Protein AF-A0A9R0YI63-F1 (afdb_monomer)

Sequence (178 aa):
MSTILLLLVASGACLVDGGTSSVINSTCSGGANGYASLYDYCVRTLWADPAAATSPDVTRLAVAVANLTSANVTLTSRFIQGLIGTLEECVTLYKDVNRSAADAFDDLRAGRIAAALPKLQYAAGQPRWCTLALMQDNPLGPRDPIDDENTAAESLLDLASRVTKVVLSSHNRTAHQV

Nearest PDB structures (foldseek):
  8xyv-assembly2_B  TM=5.954E-01  e=1.606E+00  synthetic construct
  8xyv-assembly1_A  TM=5.923E-01  e=2.093E+00  synthetic construct

Foldseek 3Di:
DDDDDDDDDPPDPPPQPPQLVVQQQVVLVVVCPPPPVSSVVSSVVQCVQPQSSPPNHPVSNVVSVVVVVVVVVVVVVVLVVLLVVLVVVLVVLVVLLVVLQVVLVVCVVVVVLVSNLVSLVSSLVSLVVSQVSQVPSDPPDDDPPCPVVSVVRNVVSVVVNVVSVVVVVVVVVVVVVD

Radius of gyration: 29.43 Å; Cα contacts (8 Å, |Δi|>4): 135; chains: 1; bounding box: 59×46×84 Å

InterPro domains:
  IPR006501 Pectinesterase inhibitor domain [PF04043] (23-138)
  IPR006501 Pectinesterase inhibitor domain [SM00856] (19-163)
  IPR006501 Pectinesterase inhibitor domain [TIGR01614] (2-166)
  IPR035513 Invertase/pectin methylesterase inhibitor domain superfamily [G3DSA:1.20.140.40] (19-168)
  IPR035513 Invertase/pectin methylesterase inhibitor domain superfamily [SSF101148] (22-163)

Organism: Triticum turgidum subsp. durum (NCBI:txid4567)

Structure (mmCIF, N/CA/C/O backbone):
data_AF-A0A9R0YI63-F1
#
_entry.id   AF-A0A9R0YI63-F1
#
loop_
_atom_site.group_PDB
_atom_site.id
_atom_site.type_symbol
_atom_site.label_atom_id
_atom_site.label_alt_id
_atom_site.label_comp_id
_atom_site.label_asym_id
_atom_site.label_entity_id
_atom_site.label_seq_id
_atom_site.pdbx_PDB_ins_code
_atom_site.Cartn_x
_atom_site.Cartn_y
_atom_site.Cartn_z
_atom_site.occupancy
_atom_site.B_iso_or_equiv
_atom_site.auth_seq_id
_atom_site.auth_comp_id
_atom_site.auth_asym_id
_atom_site.auth_atom_id
_atom_site.pdbx_PDB_model_num
ATOM 1 N N . MET A 1 1 ? 11.299 32.153 -5.107 1.00 35.59 1 MET A N 1
ATOM 2 C CA . MET A 1 1 ? 12.186 32.684 -6.164 1.00 35.59 1 MET A CA 1
ATOM 3 C C . MET A 1 1 ? 12.079 31.725 -7.335 1.00 35.59 1 MET A C 1
ATOM 5 O O . MET A 1 1 ? 12.549 30.604 -7.217 1.00 35.59 1 MET A O 1
ATOM 9 N N . SER A 1 2 ? 11.341 32.116 -8.376 1.00 39.19 2 SER A N 1
ATOM 10 C CA . SER A 1 2 ? 11.095 31.302 -9.572 1.00 39.19 2 SER A CA 1
ATOM 11 C C . SER A 1 2 ? 12.067 31.702 -10.671 1.00 39.19 2 SER A C 1
ATOM 13 O O . SER A 1 2 ? 12.157 32.885 -10.992 1.00 39.19 2 SER A O 1
ATOM 15 N N . THR A 1 3 ? 12.739 30.730 -11.278 1.00 41.97 3 THR A N 1
ATOM 16 C CA . THR A 1 3 ? 13.523 30.932 -12.501 1.00 41.97 3 THR A CA 1
ATOM 17 C C . THR A 1 3 ? 12.794 30.230 -13.642 1.00 41.97 3 THR A C 1
ATOM 19 O O . THR A 1 3 ? 12.712 29.006 -13.677 1.00 41.97 3 THR A O 1
ATOM 22 N N . ILE A 1 4 ? 12.207 31.019 -14.542 1.00 43.06 4 ILE A N 1
ATOM 23 C CA . ILE A 1 4 ? 11.565 30.559 -15.778 1.00 43.06 4 ILE A CA 1
ATOM 24 C C . ILE A 1 4 ? 12.670 30.399 -16.827 1.00 43.06 4 ILE A C 1
ATOM 26 O O . ILE A 1 4 ? 13.326 31.379 -17.179 1.00 43.06 4 ILE A O 1
ATOM 30 N N . LEU A 1 5 ? 12.888 29.176 -17.315 1.00 44.22 5 LEU A N 1
ATOM 31 C CA . LEU A 1 5 ? 13.814 28.894 -18.411 1.00 44.22 5 LEU A CA 1
ATOM 32 C C . LEU A 1 5 ? 13.047 28.978 -19.743 1.00 44.22 5 LEU A C 1
ATOM 34 O O . LEU A 1 5 ? 12.249 28.102 -20.067 1.00 44.22 5 LEU A O 1
ATOM 38 N N . LEU A 1 6 ? 13.260 30.061 -20.495 1.00 42.47 6 LEU A N 1
ATOM 39 C CA . LEU A 1 6 ? 12.766 30.240 -21.864 1.00 42.47 6 LEU A CA 1
ATOM 40 C C . LEU A 1 6 ? 13.626 29.414 -22.834 1.00 42.47 6 LEU A C 1
ATOM 42 O O . LEU A 1 6 ? 14.799 29.721 -23.035 1.00 42.47 6 LEU A O 1
ATOM 46 N N . LEU A 1 7 ? 13.043 28.386 -23.454 1.00 44.53 7 LEU A N 1
ATOM 47 C CA . LEU A 1 7 ? 13.660 27.648 -24.560 1.00 44.53 7 LEU A CA 1
ATOM 48 C C . LEU A 1 7 ? 13.339 28.350 -25.887 1.00 44.53 7 LEU A C 1
ATOM 50 O O . LEU A 1 7 ? 12.186 28.400 -26.316 1.00 44.53 7 LEU A O 1
ATOM 54 N N . LEU A 1 8 ? 14.375 28.901 -26.528 1.00 38.12 8 LEU A N 1
ATOM 55 C CA . LEU A 1 8 ? 14.322 29.395 -27.902 1.00 38.12 8 LEU A CA 1
ATOM 56 C C . LEU A 1 8 ? 14.095 28.228 -28.868 1.00 38.12 8 LEU A C 1
ATOM 58 O O . LEU A 1 8 ? 14.897 27.297 -28.937 1.00 38.12 8 LEU A O 1
ATOM 62 N N . VAL A 1 9 ? 13.028 28.316 -29.658 1.00 44.41 9 VAL A N 1
ATOM 63 C CA . VAL A 1 9 ? 12.764 27.405 -30.772 1.00 44.41 9 VAL A CA 1
ATOM 64 C C . VAL A 1 9 ? 13.617 27.858 -31.956 1.00 44.41 9 VAL A C 1
ATOM 66 O O . VAL A 1 9 ? 13.228 28.735 -32.724 1.00 44.41 9 VAL A O 1
ATOM 69 N N . ALA A 1 10 ? 14.815 27.293 -32.091 1.00 40.91 10 ALA A N 1
ATOM 70 C CA . ALA A 1 10 ? 15.549 27.356 -33.346 1.00 40.91 10 ALA A CA 1
ATOM 71 C C . ALA A 1 10 ? 14.904 26.351 -34.309 1.00 40.91 10 ALA A C 1
ATOM 73 O O . ALA A 1 10 ? 15.110 25.144 -34.196 1.00 40.91 10 ALA A O 1
ATOM 74 N N . SER A 1 11 ? 14.098 26.844 -35.247 1.00 50.09 11 SER A N 1
ATOM 75 C CA . SER A 1 11 ? 13.616 26.077 -36.395 1.00 50.09 11 SER A CA 1
ATOM 76 C C . SER A 1 11 ? 14.780 25.808 -37.352 1.00 50.09 11 SER A C 1
ATOM 78 O O . SER A 1 11 ? 14.934 26.466 -38.378 1.00 50.09 11 SER A O 1
ATOM 80 N N . GLY A 1 12 ? 15.636 24.860 -36.975 1.00 42.97 12 GLY A N 1
ATOM 81 C CA . GLY A 1 12 ? 16.535 24.175 -37.888 1.00 42.97 12 GLY A CA 1
ATOM 82 C C . GLY A 1 12 ? 15.771 23.018 -38.512 1.00 42.97 12 GLY A C 1
ATOM 83 O O . GLY A 1 12 ? 15.304 22.131 -37.800 1.00 42.97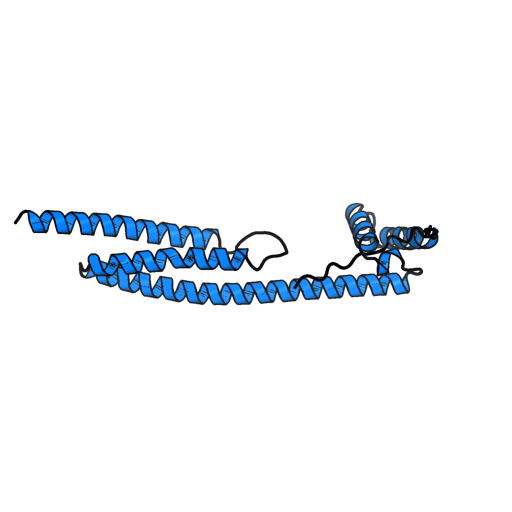 12 GLY A O 1
ATOM 84 N N . ALA A 1 13 ? 15.615 23.034 -39.832 1.00 45.66 13 ALA A N 1
ATOM 85 C CA . ALA A 1 13 ? 15.177 21.864 -40.573 1.00 45.66 13 ALA A CA 1
ATOM 86 C C . ALA A 1 13 ? 16.222 20.753 -40.376 1.00 45.66 13 ALA A C 1
ATOM 88 O O . ALA A 1 13 ? 17.217 20.687 -41.096 1.00 45.66 13 ALA A O 1
ATOM 89 N N . CYS A 1 14 ? 16.022 19.900 -39.370 1.00 37.56 14 CYS A N 1
ATOM 90 C CA . CYS A 1 14 ? 16.712 18.625 -39.305 1.00 37.56 14 CYS A CA 1
ATOM 91 C C . CYS A 1 14 ? 16.198 17.799 -40.479 1.00 37.56 14 CYS A C 1
ATOM 93 O O . CYS A 1 14 ? 15.038 17.385 -40.503 1.00 37.56 14 CYS A O 1
ATOM 95 N N . LEU A 1 15 ? 17.064 17.590 -41.468 1.00 40.72 15 LEU A N 1
ATOM 96 C CA . LEU A 1 15 ? 16.931 16.481 -42.395 1.00 40.72 15 LEU A CA 1
ATOM 97 C C . LEU A 1 15 ? 16.805 15.220 -41.535 1.00 40.72 15 LEU A C 1
ATOM 99 O O . LEU A 1 15 ? 17.764 14.807 -40.887 1.00 40.72 15 LEU A O 1
ATOM 103 N N . VAL A 1 16 ? 15.593 14.675 -41.453 1.00 46.44 16 VAL A N 1
ATOM 104 C CA . VAL A 1 16 ? 15.358 13.362 -40.862 1.00 46.44 16 VAL A CA 1
ATOM 105 C C . VAL A 1 16 ? 16.045 12.380 -41.798 1.00 46.44 16 VAL A C 1
ATOM 107 O O . VAL A 1 16 ? 15.576 12.134 -42.909 1.00 46.44 16 VAL A O 1
ATOM 110 N N . ASP A 1 17 ? 17.219 11.920 -41.387 1.00 44.28 17 ASP A N 1
ATOM 111 C CA . ASP A 1 17 ? 18.024 10.970 -42.134 1.00 44.28 17 ASP A CA 1
ATOM 112 C C . ASP A 1 17 ? 17.213 9.678 -42.318 1.00 44.28 17 ASP A C 1
ATOM 114 O O . ASP A 1 17 ? 16.803 9.038 -41.349 1.00 44.28 17 ASP A O 1
ATOM 118 N N . GLY A 1 18 ? 16.935 9.296 -43.567 1.00 48.03 18 GLY A N 1
ATOM 119 C CA . GLY A 1 18 ? 16.147 8.100 -43.892 1.00 48.03 18 GLY A CA 1
ATOM 120 C C . GLY A 1 18 ? 16.768 6.792 -43.374 1.00 48.03 18 GLY A C 1
ATOM 121 O O . GLY A 1 18 ? 16.100 5.757 -43.365 1.00 48.03 18 GLY A O 1
ATOM 122 N N . GLY A 1 19 ? 18.022 6.838 -42.907 1.00 54.00 19 GLY A N 1
ATOM 123 C CA . GLY A 1 19 ? 18.742 5.724 -42.297 1.00 54.00 19 GLY A CA 1
ATOM 124 C C . GLY A 1 19 ? 18.195 5.279 -40.936 1.00 54.00 19 GLY A C 1
ATOM 125 O O . GLY A 1 19 ? 18.003 4.079 -40.741 1.00 54.00 19 GLY A O 1
ATOM 126 N N . THR A 1 20 ? 17.869 6.195 -40.016 1.00 57.66 20 THR A N 1
ATOM 127 C CA . THR A 1 20 ? 17.465 5.843 -38.632 1.00 57.66 20 THR A CA 1
ATOM 128 C C . THR A 1 20 ? 16.108 5.135 -38.583 1.00 57.66 20 THR A C 1
ATOM 130 O O . THR A 1 20 ? 15.942 4.133 -37.883 1.00 57.66 20 THR A O 1
ATOM 133 N N . SER A 1 21 ? 15.167 5.573 -39.427 1.00 66.31 21 SER A N 1
ATOM 134 C CA . SER A 1 21 ? 13.873 4.907 -39.632 1.00 66.31 21 SER A CA 1
ATOM 135 C C . SER A 1 21 ? 14.038 3.469 -40.155 1.00 66.31 21 SER A C 1
ATOM 137 O O . SER A 1 21 ? 13.333 2.556 -39.718 1.00 66.31 21 SER A O 1
ATOM 139 N N . SER A 1 22 ? 15.023 3.229 -41.034 1.00 77.31 22 SER A N 1
ATOM 140 C CA . SER A 1 22 ? 15.293 1.893 -41.588 1.00 77.31 22 SER A CA 1
ATOM 141 C C . SER A 1 22 ? 15.924 0.928 -40.572 1.00 77.31 22 SER A C 1
ATOM 143 O O . SER A 1 22 ? 15.582 -0.258 -40.556 1.00 77.31 22 SER A O 1
ATOM 145 N N . VAL A 1 23 ? 16.794 1.422 -39.681 1.00 88.38 23 VAL A N 1
ATOM 146 C CA . VAL A 1 23 ? 17.480 0.604 -38.665 1.00 88.38 23 VAL A CA 1
ATOM 147 C C . VAL A 1 23 ? 16.497 0.119 -37.598 1.00 88.38 23 VAL A C 1
ATOM 149 O O . VAL A 1 23 ? 16.486 -1.071 -37.285 1.00 88.38 23 VAL A O 1
ATOM 152 N N . ILE A 1 24 ? 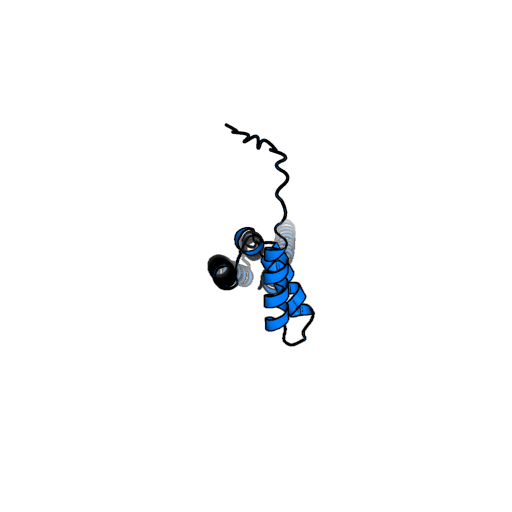15.623 0.991 -37.082 1.00 89.62 24 ILE A N 1
ATOM 153 C CA . ILE A 1 24 ? 14.587 0.595 -36.109 1.00 89.62 24 ILE A CA 1
ATOM 154 C C . ILE A 1 24 ? 13.616 -0.409 -36.735 1.00 89.62 24 ILE A C 1
ATOM 156 O O . ILE A 1 24 ? 13.367 -1.464 -36.154 1.00 89.62 24 ILE A O 1
ATOM 160 N N . ASN A 1 25 ? 13.101 -0.119 -37.934 1.00 90.00 25 ASN A N 1
ATOM 161 C CA . ASN A 1 25 ? 12.124 -0.983 -38.594 1.00 90.00 25 ASN A CA 1
ATOM 162 C C . ASN A 1 25 ? 12.700 -2.386 -38.875 1.00 90.00 25 ASN A C 1
ATOM 164 O O . ASN A 1 25 ? 12.093 -3.395 -38.512 1.00 90.00 25 ASN A O 1
ATOM 168 N N . SER A 1 26 ? 13.913 -2.458 -39.437 1.00 87.94 26 SER A N 1
ATOM 169 C CA . SER A 1 26 ? 14.588 -3.737 -39.697 1.00 87.94 26 SER A CA 1
ATOM 170 C C . SER A 1 26 ? 14.881 -4.509 -38.406 1.00 87.94 26 SER A C 1
ATOM 172 O O . SER A 1 26 ? 14.542 -5.690 -38.318 1.00 87.94 26 SER A O 1
ATOM 174 N N . THR A 1 27 ? 15.399 -3.843 -37.370 1.00 89.62 27 THR A N 1
ATOM 175 C CA . THR A 1 27 ? 15.686 -4.467 -36.066 1.00 89.62 27 THR A CA 1
ATOM 176 C C . THR A 1 27 ? 14.419 -5.022 -35.413 1.00 89.62 27 THR A C 1
ATOM 178 O O . THR A 1 27 ? 14.384 -6.185 -35.009 1.00 89.62 27 THR A O 1
ATOM 181 N N . CYS A 1 28 ? 13.346 -4.228 -35.360 1.00 90.62 28 CYS A N 1
ATOM 182 C CA . CYS A 1 28 ? 12.080 -4.654 -34.768 1.00 90.62 28 CYS A CA 1
ATOM 183 C C . CYS A 1 28 ? 11.409 -5.775 -35.570 1.00 90.62 28 CYS A C 1
ATOM 185 O O . CYS A 1 28 ? 10.821 -6.676 -34.976 1.00 90.62 28 CYS A O 1
ATOM 187 N N . SER A 1 29 ? 11.523 -5.769 -36.903 1.00 87.62 29 SER A N 1
ATOM 188 C CA . SER A 1 29 ? 10.993 -6.851 -37.744 1.00 87.62 29 SER A CA 1
ATOM 189 C C . SER A 1 29 ? 11.709 -8.185 -37.499 1.00 87.62 29 SER A C 1
ATOM 191 O O . SER A 1 29 ? 11.050 -9.219 -37.401 1.00 87.62 29 SER A O 1
ATOM 193 N N . GLY A 1 30 ? 13.035 -8.158 -37.309 1.00 82.19 30 GLY A N 1
ATOM 194 C CA . GLY A 1 30 ? 13.831 -9.345 -36.992 1.00 82.19 30 GLY A CA 1
ATOM 195 C C . GLY A 1 30 ? 13.580 -9.892 -35.583 1.00 82.19 30 GLY A C 1
ATOM 196 O O . GLY A 1 30 ? 13.633 -11.100 -35.382 1.00 82.19 30 GLY A O 1
ATOM 197 N N . GLY A 1 31 ? 13.266 -9.023 -34.614 1.00 72.12 31 GLY A N 1
ATOM 198 C CA . GLY A 1 31 ? 12.989 -9.414 -33.226 1.00 72.12 31 GLY A CA 1
ATOM 199 C C . GLY A 1 31 ? 11.554 -9.880 -32.953 1.00 72.12 31 GLY A C 1
ATOM 200 O O . GLY A 1 31 ? 11.306 -10.555 -31.956 1.00 72.12 31 GLY A O 1
ATOM 201 N N . ALA A 1 32 ? 10.599 -9.539 -33.821 1.00 77.50 32 ALA A N 1
ATOM 202 C CA . ALA A 1 32 ? 9.181 -9.782 -33.572 1.00 77.50 32 ALA A CA 1
ATOM 203 C C . ALA A 1 32 ? 8.717 -11.221 -33.853 1.00 77.50 32 ALA A C 1
ATOM 205 O O . ALA A 1 32 ? 7.633 -11.581 -33.405 1.00 77.50 32 ALA A O 1
ATOM 206 N N . ASN A 1 33 ? 9.478 -12.050 -34.584 1.00 75.19 33 ASN A N 1
ATOM 207 C CA . ASN A 1 33 ? 9.108 -13.436 -34.942 1.00 75.19 33 ASN A CA 1
ATOM 208 C C . ASN A 1 33 ? 7.659 -13.595 -35.472 1.00 75.19 33 ASN A C 1
ATOM 210 O O . ASN A 1 33 ? 7.013 -14.614 -35.243 1.00 75.19 33 ASN A O 1
ATOM 214 N N . GLY A 1 34 ? 7.124 -12.573 -36.153 1.00 70.50 34 GLY A N 1
ATOM 215 C CA . GLY A 1 34 ? 5.747 -12.551 -36.670 1.00 70.50 34 GLY A CA 1
ATOM 216 C C . GLY A 1 34 ? 4.669 -12.043 -35.698 1.00 70.50 34 GLY A C 1
ATOM 217 O O . GLY A 1 34 ? 3.516 -11.903 -36.100 1.00 70.50 34 GLY A O 1
ATOM 218 N N . TYR A 1 35 ? 5.009 -11.709 -34.451 1.00 79.88 35 TYR A N 1
ATOM 219 C CA . TYR A 1 35 ? 4.082 -11.096 -33.499 1.00 79.88 35 TYR A CA 1
ATOM 220 C C . TYR A 1 35 ? 3.998 -9.581 -33.713 1.00 79.88 35 TYR A C 1
ATOM 222 O O . TYR A 1 35 ? 4.877 -8.828 -33.288 1.00 79.88 35 TYR A O 1
ATOM 230 N N . ALA A 1 36 ? 2.903 -9.121 -34.325 1.00 85.31 36 ALA A N 1
ATOM 231 C CA . ALA A 1 36 ? 2.661 -7.697 -34.580 1.00 85.31 36 ALA A CA 1
ATOM 232 C C . ALA A 1 36 ? 2.738 -6.836 -33.302 1.00 85.31 36 ALA A C 1
ATOM 234 O O . ALA A 1 36 ? 3.288 -5.741 -33.328 1.00 85.31 36 ALA A O 1
ATOM 235 N N . SER A 1 37 ? 2.285 -7.360 -32.159 1.00 86.56 37 SER A N 1
ATOM 236 C CA . SER A 1 37 ? 2.352 -6.661 -30.869 1.00 86.56 37 SER A CA 1
ATOM 237 C C . SER A 1 37 ? 3.782 -6.407 -30.381 1.00 86.56 37 SER A C 1
ATOM 239 O O . SER A 1 37 ? 4.050 -5.350 -29.812 1.00 86.56 37 SER A O 1
ATOM 241 N N . LEU A 1 38 ? 4.709 -7.344 -30.613 1.00 87.06 38 LEU A N 1
ATOM 242 C CA . LEU A 1 38 ? 6.121 -7.180 -30.249 1.00 87.06 38 LEU A CA 1
ATOM 243 C C . LEU A 1 38 ? 6.819 -6.187 -31.175 1.00 87.06 38 LEU A C 1
ATOM 245 O O . LEU A 1 38 ? 7.622 -5.378 -30.711 1.00 87.06 38 LEU A O 1
ATOM 249 N N . TYR A 1 39 ? 6.479 -6.216 -32.464 1.00 89.56 39 TYR A N 1
ATOM 250 C CA . TYR A 1 39 ? 6.953 -5.226 -33.424 1.00 89.56 39 TYR A CA 1
ATOM 251 C C . TYR A 1 39 ? 6.497 -3.814 -33.030 1.00 89.56 39 TYR A C 1
ATOM 253 O O . TYR A 1 39 ? 7.332 -2.924 -32.872 1.00 89.56 39 TYR A O 1
ATOM 261 N N . ASP A 1 40 ? 5.196 -3.624 -32.793 1.00 91.56 40 ASP A N 1
ATOM 262 C CA . ASP A 1 40 ? 4.627 -2.326 -32.420 1.00 91.56 40 ASP A CA 1
ATOM 263 C C . ASP A 1 40 ? 5.226 -1.801 -31.112 1.00 91.56 40 ASP A C 1
ATOM 265 O O . ASP A 1 40 ? 5.567 -0.620 -31.013 1.00 91.56 40 ASP A O 1
ATOM 269 N N . TYR A 1 41 ? 5.393 -2.673 -30.113 1.00 90.56 41 TYR A N 1
ATOM 270 C CA . TYR A 1 41 ? 6.055 -2.324 -28.858 1.00 90.56 41 TYR A CA 1
ATOM 271 C C . TYR A 1 41 ? 7.511 -1.902 -29.078 1.00 90.56 41 TYR A C 1
ATOM 273 O O . TYR A 1 41 ? 7.928 -0.873 -28.547 1.00 90.56 41 TYR A O 1
ATOM 281 N N . CYS A 1 42 ? 8.271 -2.650 -29.882 1.00 93.44 42 CYS A N 1
ATOM 282 C CA . CYS A 1 42 ? 9.661 -2.332 -30.203 1.00 93.44 42 CYS A CA 1
ATOM 283 C C . CYS A 1 42 ? 9.773 -0.962 -30.883 1.00 93.44 42 CYS A C 1
ATOM 285 O O . CYS A 1 42 ? 10.494 -0.090 -30.400 1.00 93.44 42 CYS A O 1
ATOM 287 N N . VAL A 1 43 ? 9.003 -0.733 -31.951 1.00 92.69 43 VAL A N 1
ATOM 288 C CA . VAL A 1 43 ? 9.039 0.523 -32.711 1.00 92.69 43 VAL A CA 1
ATOM 289 C C . VAL A 1 43 ? 8.642 1.701 -31.823 1.00 92.69 43 VAL A C 1
ATOM 291 O O . VAL A 1 43 ? 9.360 2.698 -31.781 1.00 92.69 43 VAL A O 1
ATOM 294 N N . ARG A 1 44 ? 7.541 1.592 -31.066 1.00 92.88 44 ARG A N 1
ATOM 295 C CA . ARG A 1 44 ? 7.083 2.669 -30.170 1.00 92.88 44 ARG A CA 1
ATOM 296 C C . ARG A 1 44 ? 8.102 2.988 -29.081 1.00 92.88 44 ARG A C 1
ATOM 298 O O . ARG A 1 44 ? 8.380 4.159 -28.849 1.00 92.88 44 ARG A O 1
ATOM 305 N N . THR A 1 45 ? 8.659 1.962 -28.439 1.00 93.25 45 THR A N 1
ATOM 306 C CA . THR A 1 45 ? 9.667 2.124 -27.380 1.00 93.25 45 THR A CA 1
ATOM 307 C C . THR A 1 45 ? 10.908 2.846 -27.902 1.00 93.25 45 THR A C 1
ATOM 309 O O . THR A 1 45 ? 11.373 3.792 -27.274 1.00 93.25 45 THR A O 1
ATOM 312 N N . LEU A 1 46 ? 11.420 2.445 -29.069 1.00 93.19 46 LEU A N 1
ATOM 313 C CA . LEU A 1 46 ? 12.643 3.023 -29.634 1.00 93.19 46 LEU A CA 1
ATOM 314 C C . LEU A 1 46 ? 12.445 4.432 -30.192 1.00 93.19 46 LEU A C 1
ATOM 316 O O . LEU A 1 46 ? 13.352 5.247 -30.091 1.00 93.19 46 LEU A O 1
ATOM 320 N N . TRP A 1 47 ? 11.270 4.751 -30.736 1.00 92.94 47 TRP A N 1
ATOM 321 C CA . TRP A 1 47 ? 10.967 6.120 -31.167 1.00 92.94 47 TRP A CA 1
ATOM 322 C C . TRP A 1 47 ? 10.739 7.089 -30.005 1.00 92.94 47 TRP A C 1
ATOM 324 O O . TRP A 1 47 ? 10.982 8.284 -30.160 1.00 92.94 47 TRP A O 1
ATOM 334 N N . ALA A 1 48 ? 10.263 6.598 -28.859 1.00 92.12 48 ALA A N 1
ATOM 335 C CA . ALA A 1 48 ? 10.065 7.420 -27.668 1.00 92.12 48 ALA A CA 1
ATOM 336 C C . ALA A 1 48 ? 11.388 7.810 -26.984 1.00 92.12 48 ALA A C 1
ATOM 338 O O . ALA A 1 48 ? 11.426 8.805 -26.259 1.00 92.12 48 ALA A O 1
ATOM 339 N N . ASP A 1 49 ? 12.463 7.052 -27.213 1.00 92.56 49 ASP A N 1
ATOM 340 C CA . ASP A 1 49 ? 13.787 7.332 -26.665 1.00 92.56 49 ASP A CA 1
ATOM 341 C C . ASP A 1 49 ? 14.648 8.143 -27.654 1.00 92.56 49 ASP A C 1
ATOM 343 O O . ASP A 1 49 ? 14.953 7.658 -28.745 1.00 92.56 49 ASP A O 1
ATOM 347 N N . PRO A 1 50 ? 15.098 9.362 -27.300 1.00 91.44 50 PRO A N 1
ATOM 348 C CA . PRO A 1 50 ? 15.877 10.202 -28.209 1.00 91.44 50 PRO A CA 1
ATOM 349 C C . PRO A 1 50 ? 17.199 9.572 -28.674 1.00 91.44 50 PRO A C 1
ATOM 351 O O . PRO A 1 50 ? 17.627 9.810 -29.807 1.00 91.44 50 PRO A O 1
ATOM 354 N N . ALA A 1 51 ? 17.856 8.777 -27.822 1.00 90.38 51 ALA A N 1
ATOM 355 C CA . ALA A 1 51 ? 19.132 8.144 -28.153 1.00 90.38 51 ALA A CA 1
ATOM 356 C C . ALA A 1 51 ? 18.949 6.974 -29.133 1.00 90.38 51 ALA A C 1
ATOM 358 O O . ALA A 1 51 ? 19.736 6.825 -30.067 1.00 90.38 51 ALA A O 1
ATOM 359 N N . ALA A 1 52 ? 17.891 6.181 -28.972 1.00 91.25 52 ALA A N 1
ATOM 360 C CA . ALA A 1 52 ? 17.505 5.129 -29.901 1.00 91.25 52 ALA A CA 1
ATOM 361 C C . ALA A 1 52 ? 16.981 5.700 -31.228 1.00 91.25 52 ALA A C 1
ATOM 363 O O . ALA A 1 52 ? 17.426 5.262 -32.288 1.00 91.25 52 ALA A O 1
ATOM 364 N N . ALA A 1 53 ? 16.108 6.712 -31.186 1.00 91.19 53 ALA A N 1
ATOM 365 C CA . ALA A 1 53 ? 15.504 7.339 -32.367 1.00 91.19 53 ALA A CA 1
ATOM 366 C C . ALA A 1 53 ? 16.535 7.976 -33.316 1.00 91.19 53 ALA A C 1
ATOM 368 O O . ALA A 1 53 ? 16.325 8.040 -34.528 1.00 91.19 53 ALA A O 1
ATOM 369 N N . THR A 1 54 ? 17.659 8.444 -32.769 1.00 89.44 54 THR A N 1
ATOM 370 C CA . THR A 1 54 ? 18.763 9.050 -33.531 1.00 89.44 54 THR A CA 1
ATOM 371 C C . THR A 1 54 ? 19.935 8.094 -33.764 1.00 89.44 54 THR A C 1
ATOM 373 O O . THR A 1 54 ? 20.956 8.494 -34.327 1.00 89.44 54 THR A O 1
ATOM 376 N N . SER A 1 55 ? 19.810 6.828 -33.354 1.00 89.50 55 SER A N 1
ATOM 377 C CA . SER A 1 55 ? 20.898 5.862 -33.451 1.00 89.50 55 SER A CA 1
ATOM 378 C C . SER A 1 55 ? 21.208 5.513 -34.917 1.00 89.50 55 SER A C 1
ATOM 380 O O . SER A 1 55 ? 20.319 5.048 -35.632 1.00 89.50 55 SER A O 1
ATOM 382 N N . PRO A 1 56 ? 22.462 5.679 -35.380 1.00 85.38 56 PRO A N 1
ATOM 383 C CA . PRO A 1 56 ? 22.816 5.472 -36.785 1.00 85.38 56 PRO A CA 1
ATOM 384 C C . PRO A 1 56 ? 23.102 4.009 -37.148 1.00 85.38 56 PRO A C 1
ATOM 386 O O . PRO A 1 56 ? 23.206 3.685 -38.328 1.00 85.38 56 PRO A O 1
ATOM 389 N N . ASP A 1 57 ? 23.261 3.123 -36.163 1.00 88.81 57 ASP A N 1
ATOM 390 C CA . ASP A 1 57 ? 23.587 1.716 -36.389 1.00 88.81 57 ASP A CA 1
ATOM 391 C C . ASP A 1 57 ? 23.005 0.803 -35.299 1.00 88.81 57 ASP A C 1
ATOM 393 O O . ASP A 1 57 ? 22.620 1.242 -34.209 1.00 88.81 57 ASP A O 1
ATOM 397 N N . VAL A 1 58 ? 22.943 -0.495 -35.608 1.00 90.25 58 VAL A N 1
ATOM 398 C CA . VAL A 1 58 ? 22.358 -1.522 -34.733 1.00 90.25 58 VAL A CA 1
ATOM 399 C C . VAL A 1 58 ? 23.143 -1.676 -33.426 1.00 90.25 58 VAL A C 1
ATOM 401 O O . VAL A 1 58 ? 22.545 -1.958 -32.392 1.00 90.25 58 VAL A O 1
ATOM 404 N N . THR A 1 59 ? 24.460 -1.445 -33.427 1.00 91.88 59 THR A N 1
ATOM 405 C CA . THR A 1 59 ? 25.285 -1.556 -32.212 1.00 91.88 59 THR A CA 1
ATOM 406 C C . THR A 1 59 ? 24.922 -0.458 -31.218 1.00 91.88 59 THR A C 1
ATOM 408 O O . THR A 1 59 ? 24.669 -0.735 -30.046 1.00 91.88 59 THR A O 1
ATOM 411 N N . ARG A 1 60 ? 24.835 0.795 -31.677 1.00 90.56 60 ARG A N 1
ATOM 412 C CA . ARG A 1 60 ? 24.398 1.922 -30.840 1.00 90.56 60 ARG A CA 1
ATOM 413 C C . ARG A 1 60 ? 22.933 1.802 -30.435 1.00 90.56 60 ARG A C 1
ATOM 415 O O . ARG A 1 60 ? 22.595 2.139 -29.302 1.00 90.56 60 ARG A O 1
ATOM 422 N N . LEU A 1 61 ? 22.088 1.248 -31.307 1.00 92.19 61 LEU A N 1
ATOM 423 C CA . LEU A 1 61 ? 20.686 0.988 -30.987 1.00 92.19 61 LEU A CA 1
ATOM 424 C C . LEU A 1 61 ? 20.575 -0.056 -29.868 1.00 92.19 61 LEU A C 1
ATOM 426 O O . LEU A 1 61 ? 19.809 0.133 -28.929 1.00 92.19 61 LEU A O 1
ATOM 430 N N . ALA A 1 62 ? 21.392 -1.112 -29.915 1.00 92.62 62 ALA A N 1
ATOM 431 C CA . ALA A 1 62 ? 21.465 -2.116 -28.858 1.00 92.62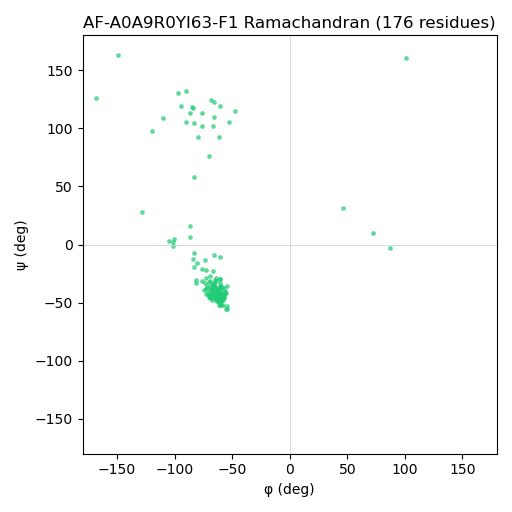 62 ALA A CA 1
ATOM 432 C C . ALA A 1 62 ? 21.935 -1.521 -27.519 1.00 92.62 62 ALA A C 1
ATOM 434 O O . ALA A 1 62 ? 21.390 -1.871 -26.475 1.00 92.62 62 ALA A O 1
ATOM 435 N N . VAL A 1 63 ? 22.888 -0.580 -27.530 1.00 94.38 63 VAL A N 1
ATOM 436 C CA . VAL A 1 63 ? 23.291 0.159 -26.317 1.00 94.38 63 VAL A CA 1
ATOM 437 C C . VAL A 1 63 ? 22.139 1.013 -25.777 1.00 94.38 63 VAL A C 1
ATOM 439 O O . VAL A 1 63 ? 21.895 1.006 -24.572 1.00 94.38 63 VAL A O 1
ATOM 442 N N . ALA A 1 64 ? 21.396 1.711 -26.641 1.00 92.94 64 ALA A N 1
ATOM 443 C CA . ALA A 1 64 ? 20.226 2.486 -26.227 1.00 92.94 64 ALA A CA 1
ATOM 444 C C . ALA A 1 64 ? 19.139 1.588 -25.605 1.00 92.94 64 ALA A C 1
ATOM 446 O O . ALA A 1 64 ? 18.645 1.881 -24.518 1.00 92.94 64 ALA A O 1
ATOM 447 N N . VAL A 1 65 ? 18.849 0.434 -26.218 1.00 93.69 65 VAL A N 1
ATOM 448 C CA . VAL A 1 65 ? 17.942 -0.591 -25.666 1.00 93.69 65 VAL A CA 1
ATOM 449 C C . VAL A 1 65 ? 18.428 -1.092 -24.305 1.00 93.69 65 VAL A C 1
ATOM 451 O O . VAL A 1 65 ? 17.632 -1.218 -23.373 1.00 93.69 65 VAL A O 1
ATOM 454 N N . ALA A 1 66 ? 19.724 -1.375 -24.163 1.00 95.50 66 ALA A N 1
ATOM 455 C CA . ALA A 1 66 ? 20.300 -1.827 -22.900 1.00 95.50 66 ALA A CA 1
ATOM 456 C C . ALA A 1 66 ? 20.158 -0.759 -21.802 1.00 95.50 66 ALA A C 1
ATOM 458 O O . ALA A 1 66 ? 19.800 -1.086 -20.671 1.00 95.50 66 ALA A O 1
ATOM 459 N N . ASN A 1 67 ? 20.356 0.518 -22.141 1.00 95.06 67 ASN A N 1
ATOM 460 C CA . ASN A 1 67 ? 20.153 1.635 -21.219 1.00 95.06 67 ASN A CA 1
ATOM 461 C C . ASN A 1 67 ? 18.682 1.792 -20.818 1.00 95.06 67 ASN A C 1
ATOM 463 O O . ASN A 1 67 ? 18.400 1.918 -19.628 1.00 95.06 67 ASN A O 1
ATOM 467 N N . LEU A 1 68 ? 17.748 1.715 -21.772 1.00 93.94 68 LEU A N 1
ATOM 468 C CA . LEU A 1 68 ? 16.306 1.718 -21.497 1.00 93.94 68 LEU A CA 1
ATOM 469 C C . LEU A 1 68 ? 15.908 0.563 -20.576 1.00 93.94 68 LEU A C 1
ATOM 471 O O . LEU A 1 68 ? 15.191 0.760 -19.598 1.00 93.94 68 LEU A O 1
ATOM 475 N N . THR A 1 69 ? 16.428 -0.633 -20.852 1.00 94.38 69 THR A N 1
ATOM 476 C CA . THR A 1 69 ? 16.199 -1.829 -20.035 1.00 94.38 69 THR A CA 1
ATOM 477 C C . THR A 1 69 ? 16.721 -1.618 -18.617 1.00 94.38 69 THR A C 1
ATOM 479 O O . THR A 1 69 ? 15.989 -1.829 -17.654 1.00 94.38 69 THR A O 1
ATOM 482 N N . SER A 1 70 ? 17.963 -1.152 -18.476 1.00 96.75 70 SER A N 1
ATOM 483 C CA . SER A 1 70 ? 18.589 -0.879 -17.179 1.00 96.75 70 SER A CA 1
ATOM 484 C C . SER A 1 70 ? 17.824 0.182 -16.383 1.00 96.75 70 SER A C 1
ATOM 486 O O . SER A 1 70 ? 17.556 -0.001 -15.193 1.00 96.75 70 SER A O 1
ATOM 488 N N . ALA A 1 71 ? 17.399 1.263 -17.043 1.00 92.62 71 ALA A N 1
ATOM 489 C CA . ALA A 1 71 ? 16.586 2.309 -16.438 1.00 92.62 71 ALA A CA 1
ATOM 490 C C . ALA A 1 71 ? 15.234 1.760 -15.965 1.00 92.62 71 ALA A C 1
ATOM 492 O O . ALA A 1 71 ? 14.853 1.987 -14.817 1.00 92.62 71 ALA A O 1
ATOM 493 N N . ASN A 1 72 ? 14.546 0.978 -16.799 1.00 91.69 72 ASN A N 1
ATOM 494 C CA . ASN A 1 72 ? 13.265 0.367 -16.454 1.00 91.69 72 ASN A CA 1
ATOM 495 C C . ASN A 1 72 ? 13.385 -0.625 -15.285 1.00 91.69 72 ASN A C 1
ATOM 497 O O . ASN A 1 72 ? 12.586 -0.582 -14.348 1.00 91.69 72 ASN A O 1
ATOM 501 N N . VAL A 1 73 ? 14.409 -1.484 -15.294 1.00 94.12 73 VAL A N 1
ATOM 502 C CA . VAL A 1 73 ? 14.695 -2.416 -14.190 1.00 94.12 73 VAL A CA 1
ATOM 503 C C . VAL A 1 73 ? 15.009 -1.649 -12.906 1.00 94.12 73 VAL A C 1
ATOM 505 O O . VAL A 1 73 ? 14.486 -1.985 -11.846 1.00 94.12 73 VAL A O 1
ATOM 508 N N . THR A 1 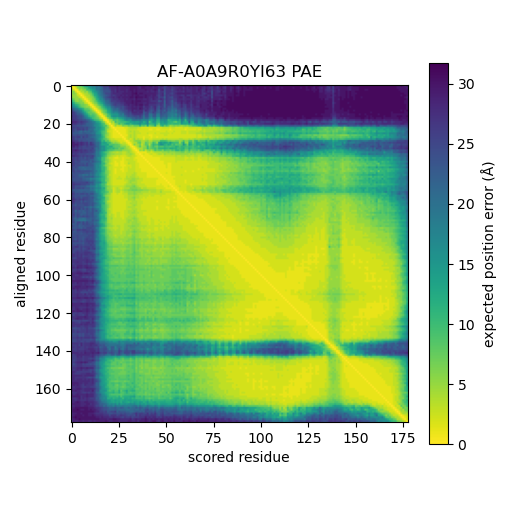74 ? 15.802 -0.580 -12.990 1.00 93.88 74 THR A N 1
ATOM 509 C CA . THR A 1 74 ? 16.131 0.268 -11.837 1.00 93.88 74 THR A CA 1
ATOM 510 C C . THR A 1 74 ? 14.888 0.948 -11.266 1.00 93.88 74 THR A C 1
ATOM 512 O O . THR A 1 74 ? 14.694 0.943 -10.051 1.00 93.88 74 THR A O 1
ATOM 515 N N . LEU A 1 75 ? 14.029 1.514 -12.118 1.00 89.06 75 LEU A N 1
ATOM 516 C CA . LEU A 1 75 ? 12.763 2.122 -11.699 1.00 89.06 75 LEU A CA 1
ATOM 517 C C . LEU A 1 75 ? 11.850 1.090 -11.030 1.00 89.06 75 LEU A C 1
ATOM 519 O O . LEU A 1 75 ? 11.337 1.352 -9.946 1.00 89.06 75 LEU A O 1
ATOM 523 N N . THR A 1 76 ? 11.726 -0.100 -11.619 1.00 87.62 76 THR A N 1
ATOM 524 C CA . THR A 1 76 ? 10.944 -1.210 -11.052 1.00 87.62 76 THR A CA 1
ATOM 525 C C . THR A 1 76 ? 11.490 -1.638 -9.689 1.00 87.62 76 THR A C 1
ATOM 527 O O . THR A 1 76 ? 10.732 -1.797 -8.738 1.00 87.62 76 THR A O 1
ATOM 530 N N . SER A 1 77 ? 12.813 -1.773 -9.553 1.00 91.62 77 SER A N 1
ATOM 531 C CA . SER A 1 77 ? 13.449 -2.129 -8.281 1.00 91.62 77 SER A CA 1
ATOM 532 C C . SER A 1 77 ? 13.203 -1.078 -7.201 1.00 91.62 77 SER A C 1
ATOM 534 O O . SER A 1 77 ? 12.919 -1.440 -6.062 1.00 91.62 77 SER A O 1
ATOM 536 N N . ARG A 1 78 ? 13.306 0.215 -7.535 1.00 88.81 78 ARG A N 1
ATOM 537 C CA . ARG A 1 78 ? 13.015 1.305 -6.589 1.00 88.81 78 ARG A CA 1
ATOM 538 C C . ARG A 1 78 ? 11.546 1.322 -6.190 1.00 88.81 78 ARG A C 1
ATOM 540 O O . ARG A 1 78 ? 11.249 1.537 -5.025 1.00 88.81 78 ARG A O 1
ATOM 547 N N . PHE A 1 79 ? 10.650 1.061 -7.138 1.00 85.44 79 PHE A N 1
ATOM 548 C CA . PHE A 1 79 ? 9.223 0.948 -6.862 1.00 85.44 79 PHE A CA 1
ATOM 549 C C . PHE A 1 79 ? 8.927 -0.187 -5.873 1.00 85.44 79 PHE A C 1
ATOM 551 O O . PHE A 1 79 ? 8.247 0.036 -4.878 1.00 85.44 79 PHE A O 1
ATOM 558 N N . ILE A 1 80 ? 9.499 -1.378 -6.088 1.00 87.62 80 ILE A N 1
ATOM 559 C CA . ILE A 1 80 ? 9.351 -2.513 -5.162 1.00 87.62 80 ILE A CA 1
ATOM 560 C C . ILE A 1 80 ? 9.896 -2.163 -3.771 1.00 87.62 80 ILE A C 1
ATOM 562 O O . ILE A 1 80 ? 9.263 -2.480 -2.770 1.00 87.62 80 ILE A O 1
ATOM 566 N N . GLN A 1 81 ? 11.052 -1.499 -3.695 1.00 90.12 81 GLN A N 1
ATOM 567 C CA . GLN A 1 81 ? 11.625 -1.061 -2.418 1.00 90.12 81 GLN A CA 1
ATOM 568 C C . GLN A 1 81 ? 10.734 -0.043 -1.699 1.00 90.12 81 GLN A C 1
ATOM 570 O O . GLN A 1 81 ? 10.553 -0.165 -0.491 1.00 90.12 81 GLN A O 1
ATOM 575 N N . GLY A 1 82 ? 10.161 0.915 -2.434 1.00 87.12 82 GLY A N 1
ATOM 576 C CA . GLY A 1 82 ? 9.175 1.854 -1.903 1.00 87.12 82 GLY A CA 1
ATOM 577 C C . GLY A 1 82 ? 7.976 1.114 -1.319 1.00 87.12 82 GLY A C 1
ATOM 578 O O . GLY A 1 82 ? 7.690 1.272 -0.141 1.00 87.12 82 GLY A O 1
ATOM 579 N N . LEU A 1 83 ? 7.377 0.203 -2.094 1.00 87.75 83 LEU A N 1
ATOM 580 C CA . LEU A 1 83 ? 6.241 -0.606 -1.649 1.00 87.75 83 LEU A CA 1
ATOM 581 C C . LEU A 1 83 ? 6.546 -1.414 -0.380 1.00 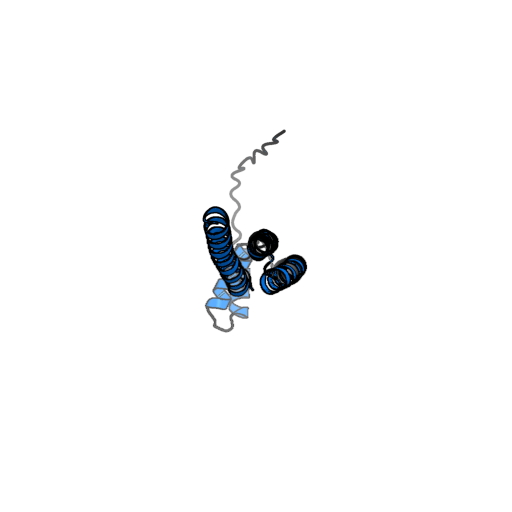87.75 83 LEU A C 1
ATOM 583 O O . LEU A 1 83 ? 5.705 -1.489 0.511 1.00 87.75 83 LEU A O 1
ATOM 587 N N . ILE A 1 84 ? 7.735 -2.016 -0.281 1.00 90.81 84 ILE A N 1
ATOM 588 C CA . ILE A 1 84 ? 8.162 -2.726 0.933 1.00 90.81 84 ILE A CA 1
ATOM 589 C C . ILE A 1 84 ? 8.218 -1.762 2.122 1.00 90.81 84 ILE A C 1
ATOM 591 O O . ILE A 1 84 ? 7.661 -2.082 3.168 1.00 90.81 84 ILE A O 1
ATOM 595 N N . GLY A 1 85 ? 8.832 -0.586 1.958 1.00 91.56 85 GLY A N 1
ATOM 596 C CA . GLY A 1 85 ? 8.893 0.431 3.010 1.00 91.56 85 GLY A CA 1
ATOM 597 C C . GLY A 1 85 ? 7.502 0.863 3.479 1.00 91.56 85 GLY A C 1
ATOM 598 O O . GLY A 1 85 ? 7.215 0.833 4.674 1.00 91.56 85 GLY A O 1
ATOM 599 N N . THR A 1 86 ? 6.594 1.155 2.548 1.00 91.19 86 THR A N 1
ATOM 600 C CA . THR A 1 86 ? 5.206 1.512 2.868 1.00 91.19 86 THR A CA 1
ATOM 601 C C . THR A 1 86 ? 4.466 0.367 3.578 1.00 91.19 86 THR A C 1
ATOM 603 O O . THR A 1 86 ? 3.722 0.592 4.532 1.00 91.19 86 TH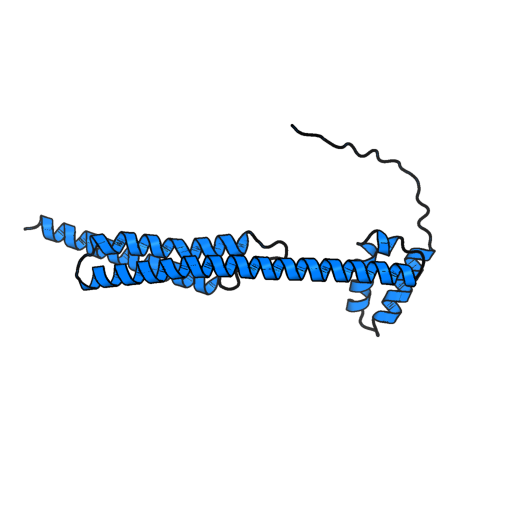R A O 1
ATOM 606 N N . LEU A 1 87 ? 4.690 -0.890 3.176 1.00 92.62 87 LEU A N 1
ATOM 607 C CA . LEU A 1 87 ? 4.113 -2.058 3.855 1.00 92.62 87 LEU A CA 1
ATOM 608 C C . LEU A 1 87 ? 4.670 -2.243 5.276 1.00 92.62 87 LEU A C 1
ATOM 610 O O . LEU A 1 87 ? 3.929 -2.643 6.173 1.00 92.62 87 LEU A O 1
ATOM 614 N N . GLU A 1 88 ? 5.944 -1.935 5.520 1.00 94.69 88 GLU A N 1
ATOM 615 C CA . GLU A 1 88 ? 6.530 -1.943 6.868 1.00 94.69 88 GLU A CA 1
ATOM 616 C C . GLU A 1 88 ? 5.898 -0.872 7.777 1.00 94.69 88 GLU A C 1
ATOM 618 O O . GLU A 1 88 ? 5.640 -1.125 8.964 1.00 94.69 88 GLU A O 1
ATOM 623 N N . GLU A 1 89 ? 5.570 0.298 7.224 1.00 92.81 89 GLU A N 1
ATOM 624 C CA . GLU A 1 89 ? 4.793 1.328 7.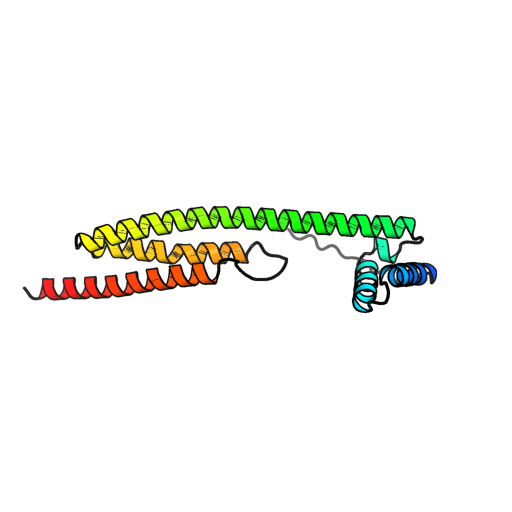922 1.00 92.81 89 GLU A CA 1
ATOM 625 C C . GLU A 1 89 ? 3.375 0.834 8.240 1.00 92.81 89 GLU A C 1
ATOM 627 O O . GLU A 1 89 ? 2.937 0.910 9.393 1.00 92.81 89 GLU A O 1
ATOM 632 N N . CYS A 1 90 ? 2.691 0.219 7.271 1.00 95.19 90 CYS A N 1
ATOM 633 C CA . CYS A 1 90 ? 1.392 -0.422 7.484 1.00 95.19 90 CYS A CA 1
ATOM 634 C C . CYS A 1 90 ? 1.435 -1.491 8.583 1.00 95.19 90 CYS A C 1
ATOM 636 O O . CYS A 1 90 ? 0.551 -1.536 9.438 1.00 95.19 90 CYS A O 1
ATOM 638 N N . VAL A 1 91 ? 2.481 -2.320 8.637 1.00 96.62 91 VAL A N 1
ATOM 639 C CA . VAL A 1 91 ? 2.669 -3.299 9.723 1.00 96.62 91 VAL A CA 1
ATOM 640 C C . VAL A 1 91 ? 2.742 -2.607 11.086 1.00 96.62 91 VAL A C 1
ATOM 642 O O . VAL A 1 91 ? 2.218 -3.128 12.072 1.00 96.62 91 VAL A O 1
ATOM 645 N N . THR A 1 92 ? 3.375 -1.438 11.167 1.00 96.25 92 THR A N 1
ATOM 646 C CA . THR A 1 92 ? 3.433 -0.650 12.405 1.00 96.25 92 THR A CA 1
ATOM 647 C C . THR A 1 92 ? 2.051 -0.123 12.790 1.00 96.25 92 THR A C 1
ATOM 649 O O . THR A 1 92 ? 1.628 -0.329 13.928 1.00 96.25 92 THR A O 1
ATOM 652 N N . LEU A 1 93 ? 1.299 0.427 11.834 1.00 96.19 93 LEU A N 1
ATOM 653 C CA . LEU A 1 93 ? -0.087 0.861 12.040 1.00 96.19 93 LEU A CA 1
ATOM 654 C C . LEU A 1 93 ? -0.980 -0.292 12.530 1.00 96.19 93 LEU A C 1
ATOM 656 O O . LEU A 1 93 ? -1.709 -0.147 13.509 1.00 96.19 93 LEU A O 1
ATOM 660 N N . TYR A 1 94 ? -0.875 -1.477 11.924 1.00 97.50 94 TYR A N 1
ATOM 661 C CA . TYR A 1 94 ? -1.658 -2.652 12.3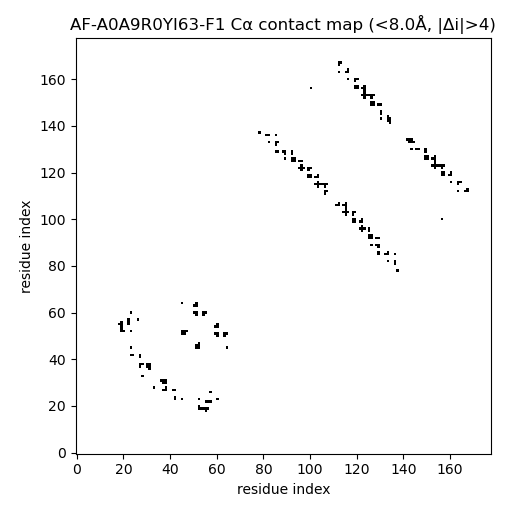23 1.00 97.50 94 TYR A CA 1
ATOM 662 C C . TYR A 1 94 ? -1.262 -3.228 13.689 1.00 97.50 94 TYR A C 1
ATOM 664 O O . TYR A 1 94 ? -2.106 -3.802 14.384 1.00 97.50 94 TYR A O 1
ATOM 672 N N . LYS A 1 95 ? -0.010 -3.058 14.134 1.00 98.06 95 LYS A N 1
ATOM 673 C CA . LYS A 1 95 ? 0.366 -3.367 15.526 1.00 98.06 95 LYS A CA 1
ATOM 674 C C . LYS A 1 95 ? -0.384 -2.467 16.507 1.00 98.06 95 LYS A C 1
ATOM 676 O O . LYS A 1 95 ? -0.844 -2.960 17.540 1.00 98.06 95 LYS A O 1
ATOM 681 N N . ASP A 1 96 ? -0.543 -1.187 16.180 1.00 96.19 96 ASP A N 1
ATOM 682 C CA . ASP A 1 96 ? -1.293 -0.243 17.008 1.00 96.19 96 ASP A CA 1
ATOM 683 C C . ASP A 1 96 ? -2.806 -0.506 16.960 1.00 96.19 96 ASP A C 1
ATOM 685 O O . ASP A 1 96 ? -3.451 -0.468 18.011 1.00 96.19 96 ASP A O 1
ATOM 689 N N . VAL A 1 97 ? -3.357 -0.894 15.798 1.00 97.94 97 VAL A N 1
ATOM 690 C CA . VAL A 1 97 ? -4.735 -1.418 15.683 1.00 97.94 97 VAL A CA 1
ATOM 691 C C . VAL A 1 97 ? -4.942 -2.586 16.634 1.00 97.94 97 VAL A C 1
ATOM 693 O O . VAL A 1 97 ? -5.849 -2.546 17.463 1.00 97.94 97 VAL A O 1
ATOM 696 N N . ASN A 1 98 ? -4.094 -3.614 16.540 1.00 98.12 98 ASN A N 1
ATOM 697 C CA . ASN A 1 98 ? -4.235 -4.831 17.334 1.00 98.12 98 ASN A CA 1
ATOM 698 C C . ASN A 1 98 ? -4.163 -4.542 18.834 1.00 98.12 98 ASN A C 1
ATOM 700 O O . ASN A 1 98 ? -4.999 -5.036 19.590 1.00 98.12 98 ASN A O 1
ATOM 704 N N . ARG A 1 99 ? -3.200 -3.716 19.264 1.00 98.38 99 ARG A N 1
ATOM 705 C CA . ARG A 1 99 ? -3.068 -3.319 20.671 1.00 98.38 99 ARG A CA 1
ATOM 706 C C . ARG A 1 99 ? -4.307 -2.563 21.147 1.00 98.38 99 ARG A C 1
ATOM 708 O O . ARG A 1 99 ? -4.905 -2.935 22.150 1.00 98.38 99 ARG A O 1
ATOM 715 N N . SER A 1 100 ? -4.717 -1.531 20.413 1.00 98.38 100 SER A N 1
ATOM 716 C CA . SER A 1 100 ? -5.824 -0.666 20.822 1.00 98.38 100 SER A CA 1
ATOM 717 C C . SER A 1 100 ? -7.171 -1.396 20.810 1.00 98.38 100 SER A C 1
ATOM 719 O O . SER A 1 100 ? -7.969 -1.237 21.733 1.00 98.38 100 SER A O 1
ATOM 721 N N . ALA A 1 101 ? -7.407 -2.260 19.818 1.00 98.25 101 ALA A N 1
ATOM 722 C CA . ALA A 1 101 ? -8.598 -3.099 19.755 1.00 98.25 101 ALA A CA 1
ATOM 723 C C . ALA A 1 101 ? -8.646 -4.111 20.911 1.00 98.25 101 ALA A C 1
ATOM 725 O O . ALA A 1 101 ? -9.688 -4.246 21.550 1.00 98.25 101 ALA A O 1
ATOM 726 N N . ALA A 1 102 ? -7.528 -4.776 21.229 1.00 98.38 102 ALA A N 1
ATOM 727 C CA . ALA A 1 102 ? -7.451 -5.690 22.369 1.00 98.38 102 ALA A CA 1
ATOM 728 C C . ALA A 1 102 ? -7.751 -4.971 23.694 1.00 98.38 102 ALA A C 1
ATOM 730 O O . ALA A 1 102 ? -8.635 -5.397 24.440 1.00 98.38 102 ALA A O 1
ATOM 731 N N . ASP A 1 103 ? -7.108 -3.824 23.929 1.00 98.56 103 ASP A N 1
ATOM 732 C CA . ASP A 1 103 ? -7.333 -3.002 25.120 1.00 98.56 103 ASP A CA 1
ATOM 733 C C . ASP A 1 103 ? -8.786 -2.512 25.222 1.00 98.56 103 ASP A C 1
ATOM 735 O O . ASP A 1 103 ? -9.334 -2.386 26.321 1.00 98.56 103 ASP A O 1
ATOM 739 N N . ALA A 1 104 ? -9.423 -2.205 24.087 1.00 98.50 104 ALA A N 1
ATOM 740 C CA . ALA A 1 104 ? -10.831 -1.836 24.047 1.00 98.50 104 ALA A CA 1
ATOM 741 C C . ALA A 1 104 ? -11.735 -3.018 24.405 1.00 98.50 104 ALA A C 1
ATOM 743 O O . ALA A 1 104 ? -12.697 -2.858 25.155 1.00 98.50 104 ALA A O 1
ATOM 744 N N . PHE A 1 105 ? -11.435 -4.211 23.892 1.00 97.31 105 PHE A N 1
ATOM 745 C CA . PHE A 1 105 ? -12.209 -5.412 24.186 1.00 97.31 105 PHE A CA 1
ATOM 746 C C . PHE A 1 105 ? -12.107 -5.817 25.655 1.00 97.31 105 PHE A C 1
ATOM 748 O O . PHE A 1 105 ? -13.113 -6.222 26.238 1.00 97.31 105 PHE A O 1
ATOM 755 N N . ASP A 1 106 ? -10.947 -5.648 26.283 1.00 98.56 106 ASP A N 1
ATOM 756 C CA . ASP A 1 106 ? -10.786 -5.900 27.716 1.00 98.56 106 ASP A CA 1
ATOM 757 C C . ASP A 1 106 ? -11.553 -4.886 28.574 1.00 98.56 106 ASP A C 1
ATOM 759 O O . ASP A 1 106 ? -12.158 -5.257 29.585 1.00 98.56 106 ASP A O 1
ATOM 763 N N . ASP A 1 107 ? -11.623 -3.624 28.147 1.00 98.56 107 ASP A N 1
ATOM 764 C CA . ASP A 1 107 ? -12.499 -2.630 28.770 1.00 98.56 107 ASP A CA 1
ATOM 765 C C . ASP A 1 107 ? -13.980 -2.978 28.617 1.00 98.56 107 ASP A C 1
ATOM 767 O O . ASP A 1 107 ? -14.721 -2.905 29.598 1.00 98.56 107 ASP A O 1
ATOM 771 N N . LEU A 1 108 ? -14.419 -3.400 27.427 1.00 97.56 108 LEU A N 1
ATOM 772 C CA . LEU A 1 108 ? -15.802 -3.827 27.200 1.00 97.56 108 LEU A CA 1
ATOM 773 C C . LEU A 1 108 ? -16.171 -5.031 28.072 1.00 97.56 108 LEU A C 1
ATOM 775 O O . LEU A 1 108 ? -17.220 -5.011 28.714 1.00 97.56 108 LEU A O 1
ATOM 779 N N . ARG A 1 109 ? -15.302 -6.048 28.153 1.00 97.25 109 ARG A N 1
ATOM 780 C CA . ARG A 1 109 ? -15.506 -7.229 29.014 1.00 97.25 109 ARG A CA 1
ATOM 781 C C . ARG A 1 109 ? -15.637 -6.859 30.486 1.00 97.25 109 ARG A C 1
ATOM 783 O O . ARG A 1 109 ? -16.414 -7.478 31.204 1.00 97.25 109 ARG A O 1
ATOM 790 N N . ALA A 1 110 ? -14.904 -5.842 30.927 1.00 97.62 110 ALA A N 1
ATOM 791 C CA . ALA A 1 110 ? -14.966 -5.338 32.291 1.00 97.62 110 ALA A CA 1
ATOM 792 C C . ALA A 1 110 ? -16.064 -4.279 32.520 1.00 97.62 110 ALA A C 1
ATOM 794 O O . ALA A 1 110 ? -16.104 -3.666 33.586 1.00 97.62 110 ALA A O 1
ATOM 795 N N . GLY A 1 111 ? -16.926 -4.013 31.531 1.00 95.94 111 GLY A N 1
ATOM 796 C CA . GLY A 1 111 ? -17.999 -3.018 31.624 1.00 95.94 111 GLY A CA 1
ATOM 797 C C . GLY A 1 111 ? -17.528 -1.557 31.587 1.00 95.94 111 GLY A C 1
ATOM 798 O O . GLY A 1 111 ? -18.322 -0.644 31.808 1.00 95.94 111 GLY A O 1
ATOM 799 N N . ARG A 1 112 ? -16.254 -1.292 31.278 1.00 97.25 112 ARG A N 1
ATOM 800 C CA . ARG A 1 112 ? -15.665 0.054 31.177 1.00 97.25 112 ARG A CA 1
ATOM 801 C C . ARG A 1 112 ? -15.932 0.683 29.805 1.00 97.25 112 ARG A C 1
ATOM 803 O O . ARG A 1 112 ? -15.014 1.069 29.086 1.00 97.25 112 ARG A O 1
ATOM 810 N N . ILE A 1 113 ? -17.207 0.820 29.442 1.00 96.31 113 ILE A N 1
ATOM 811 C CA . ILE A 1 113 ? -17.643 1.241 28.096 1.00 96.31 113 ILE A CA 1
ATOM 812 C C . ILE A 1 113 ? -17.045 2.598 27.676 1.00 96.31 113 ILE A C 1
ATOM 814 O O . ILE A 1 113 ? -16.617 2.765 26.535 1.00 96.31 113 ILE A O 1
ATOM 818 N N . ALA A 1 114 ? -16.961 3.557 28.605 1.00 96.69 114 ALA A N 1
ATOM 819 C CA . ALA A 1 114 ? -16.392 4.881 28.339 1.00 96.69 114 ALA A CA 1
ATOM 820 C C . ALA A 1 114 ? -14.890 4.841 27.992 1.00 96.69 114 ALA A C 1
ATOM 822 O O . ALA A 1 114 ? -14.426 5.677 27.221 1.00 96.69 114 ALA A O 1
ATOM 823 N N . ALA A 1 115 ? -14.144 3.871 28.531 1.00 97.75 115 ALA A N 1
ATOM 824 C CA . ALA A 1 115 ? -12.718 3.697 28.257 1.00 97.75 115 ALA A CA 1
ATOM 825 C C . ALA A 1 115 ? -12.465 2.950 26.933 1.00 97.75 115 ALA A C 1
ATOM 827 O O . ALA A 1 115 ? -11.494 3.243 26.235 1.00 97.75 115 ALA A O 1
ATOM 828 N N . ALA A 1 116 ? -13.377 2.051 26.545 1.00 98.19 116 ALA A N 1
ATOM 829 C CA . ALA A 1 116 ? -13.287 1.293 25.298 1.00 98.19 116 ALA A CA 1
ATOM 830 C C . ALA A 1 116 ? -13.513 2.147 24.039 1.00 98.19 116 ALA A C 1
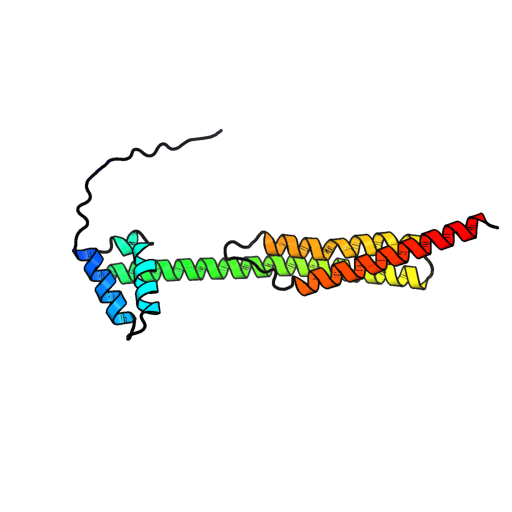ATOM 832 O O . ALA A 1 116 ? -12.826 1.966 23.033 1.00 98.19 116 ALA A O 1
ATOM 833 N N . LEU A 1 117 ? -14.475 3.077 24.074 1.00 97.62 117 LEU A N 1
ATOM 834 C CA . LEU A 1 117 ? -14.879 3.855 22.896 1.00 97.62 117 LEU A CA 1
ATOM 835 C C . LEU A 1 117 ? -13.722 4.600 22.193 1.00 97.62 117 LEU A C 1
ATOM 837 O O . LEU A 1 117 ? -13.563 4.402 20.987 1.00 97.62 117 LEU A O 1
ATOM 841 N N . PRO A 1 118 ? -12.901 5.424 22.877 1.00 97.88 118 PRO A N 1
ATOM 842 C CA . PRO A 1 118 ? -11.816 6.147 22.211 1.00 97.88 118 PRO A CA 1
ATOM 843 C C . PRO A 1 118 ? -10.743 5.216 21.630 1.00 97.88 118 PRO A C 1
ATOM 845 O O . PRO A 1 118 ? -10.131 5.552 20.620 1.00 97.88 118 PRO A O 1
ATOM 848 N N . LYS A 1 119 ? -10.541 4.030 22.217 1.00 98.50 119 LYS A N 1
ATOM 849 C CA . LYS A 1 119 ? -9.598 3.024 21.709 1.00 98.50 119 LYS A CA 1
ATOM 850 C C . LYS A 1 119 ? -10.082 2.422 20.386 1.00 98.50 119 LYS A C 1
ATOM 852 O O . LYS A 1 119 ? -9.328 2.376 19.421 1.00 98.50 119 LYS A O 1
ATOM 857 N N . LEU A 1 120 ? -11.368 2.068 20.289 1.00 98.19 120 LEU A N 1
ATOM 858 C CA . LEU A 1 120 ? -11.962 1.605 19.025 1.00 98.19 120 LEU A CA 1
ATOM 859 C C . LEU A 1 120 ? -11.900 2.676 17.932 1.00 98.19 120 LEU A C 1
ATOM 861 O O . LEU A 1 120 ? -11.591 2.360 16.789 1.00 98.19 120 LEU A O 1
ATOM 865 N N . GLN A 1 121 ? -12.161 3.939 18.279 1.00 97.00 121 GLN A N 1
ATOM 866 C CA . GLN A 1 121 ? -12.069 5.059 17.334 1.00 97.00 121 GLN A CA 1
ATOM 867 C C . GLN A 1 121 ? -10.639 5.281 16.839 1.00 97.00 121 GLN A C 1
ATOM 869 O O . GLN A 1 121 ? -10.426 5.492 15.648 1.00 97.00 121 GLN A O 1
ATOM 874 N N . TYR A 1 122 ? -9.659 5.211 17.742 1.00 97.00 122 TYR A N 1
ATOM 875 C CA . TYR A 1 122 ? -8.252 5.301 17.375 1.00 97.00 122 TYR A CA 1
ATOM 876 C C . TYR A 1 122 ? -7.838 4.150 16.450 1.00 97.00 122 TYR A C 1
ATOM 878 O O . TYR A 1 122 ? -7.204 4.397 15.425 1.00 97.00 122 TYR A O 1
ATOM 886 N N . ALA A 1 123 ? -8.235 2.917 16.779 1.00 97.56 123 ALA A N 1
ATOM 887 C CA . ALA A 1 123 ? -7.963 1.738 15.964 1.00 97.56 123 ALA A CA 1
ATOM 888 C C . ALA A 1 123 ? -8.594 1.851 14.566 1.00 97.56 123 ALA A C 1
ATOM 890 O O . ALA A 1 123 ? -7.924 1.565 13.579 1.00 97.56 123 ALA A O 1
ATOM 891 N N . ALA A 1 124 ? -9.846 2.314 14.467 1.00 96.25 124 ALA A N 1
ATOM 892 C CA . ALA A 1 124 ? -10.563 2.460 13.196 1.00 96.25 124 ALA A CA 1
ATOM 893 C C . ALA A 1 124 ? -9.873 3.422 12.216 1.00 96.25 124 ALA A C 1
ATOM 895 O O . ALA A 1 124 ? -9.976 3.244 11.009 1.00 96.25 124 ALA A O 1
ATOM 896 N N . GLY A 1 125 ? -9.143 4.423 12.718 1.00 93.75 125 GLY A N 1
ATOM 897 C CA . GLY A 1 125 ? -8.448 5.387 11.867 1.00 93.75 125 GLY A CA 1
ATOM 898 C C . GLY A 1 125 ? -7.169 4.859 11.210 1.00 93.75 125 GLY A C 1
ATOM 899 O O . GLY A 1 125 ? -6.732 5.435 10.219 1.00 93.75 125 GLY A O 1
ATOM 900 N N . GLN A 1 126 ? -6.547 3.802 11.742 1.00 95.94 126 GLN A N 1
ATOM 901 C CA . GLN A 1 126 ? -5.222 3.361 11.281 1.00 95.94 126 GLN A CA 1
ATOM 902 C C . GLN A 1 126 ? -5.216 2.683 9.900 1.00 95.94 126 GLN A C 1
ATOM 904 O O . GLN A 1 126 ? -4.329 3.018 9.115 1.00 95.94 126 GLN A O 1
ATOM 909 N N . PRO A 1 127 ? -6.166 1.787 9.546 1.00 95.69 127 PRO A N 1
ATOM 910 C CA . PRO A 1 127 ? -6.179 1.161 8.220 1.00 95.69 127 PRO A CA 1
ATOM 911 C C . PRO A 1 127 ? -6.232 2.192 7.087 1.00 95.69 127 PRO A C 1
ATOM 913 O O . PRO A 1 127 ? -5.503 2.089 6.106 1.00 95.69 127 PRO A O 1
ATOM 916 N N . ARG A 1 128 ? -6.984 3.281 7.281 1.00 90.75 128 ARG A N 1
ATOM 917 C CA . ARG A 1 128 ? -7.042 4.393 6.328 1.00 90.75 128 ARG A CA 1
ATOM 918 C C . ARG A 1 128 ? -5.689 5.073 6.101 1.00 90.75 128 ARG A C 1
ATOM 920 O O . ARG A 1 128 ? -5.401 5.493 4.983 1.00 90.75 128 ARG A O 1
ATOM 927 N N . TRP A 1 129 ? -4.858 5.207 7.136 1.00 91.81 129 TRP A N 1
ATOM 928 C CA . TRP A 1 129 ? -3.505 5.753 6.978 1.00 91.81 129 TRP A CA 1
ATOM 929 C C . TRP A 1 129 ? -2.623 4.835 6.132 1.00 91.81 129 TRP A C 1
ATOM 931 O O . TRP A 1 129 ? -1.869 5.336 5.302 1.00 91.81 129 TRP A O 1
ATOM 941 N N . CYS A 1 130 ? -2.774 3.517 6.283 1.00 93.25 130 CYS A N 1
ATOM 942 C CA . CYS A 1 130 ? -2.080 2.546 5.443 1.00 93.25 130 CYS A CA 1
ATOM 943 C C . CYS A 1 130 ? -2.498 2.673 3.967 1.00 93.25 130 CYS A C 1
ATOM 945 O O . CYS A 1 130 ? -1.634 2.803 3.101 1.00 93.25 130 CYS A O 1
ATOM 947 N N . THR A 1 131 ? -3.803 2.758 3.681 1.00 90.75 131 THR A N 1
ATOM 948 C CA . THR A 1 131 ? -4.300 2.992 2.313 1.00 90.75 131 THR A CA 1
ATOM 949 C C . THR A 1 131 ? -3.734 4.273 1.710 1.00 90.75 131 THR A C 1
ATOM 951 O O . THR A 1 131 ? -3.257 4.274 0.577 1.00 90.75 131 THR A O 1
ATOM 954 N N . LEU A 1 132 ? -3.740 5.378 2.463 1.00 88.44 132 LEU A N 1
ATOM 955 C CA . LEU A 1 132 ? -3.207 6.651 1.974 1.00 88.44 132 LEU A CA 1
ATOM 956 C C . LEU A 1 132 ? -1.712 6.568 1.647 1.00 88.44 132 LEU A C 1
ATOM 958 O O . LEU A 1 132 ? -1.297 7.115 0.625 1.00 88.44 132 LEU A O 1
ATOM 962 N N . ALA A 1 133 ? -0.927 5.874 2.471 1.00 87.88 133 ALA A N 1
ATOM 963 C CA . ALA A 1 133 ? 0.497 5.676 2.226 1.00 87.88 133 ALA A CA 1
ATOM 964 C C . ALA A 1 133 ? 0.727 4.858 0.939 1.00 87.88 133 ALA A C 1
ATOM 966 O O . ALA A 1 133 ? 1.454 5.288 0.045 1.00 87.88 133 ALA A O 1
ATOM 967 N N . LEU A 1 134 ? 0.005 3.742 0.773 1.00 87.06 134 LEU A N 1
ATOM 968 C CA . LEU A 1 134 ? 0.105 2.869 -0.407 1.00 87.06 134 LEU A CA 1
ATOM 969 C C . LEU A 1 134 ? -0.385 3.533 -1.705 1.00 87.06 134 LEU A C 1
ATOM 971 O O . LEU A 1 134 ? 0.029 3.146 -2.801 1.00 87.06 134 LEU A O 1
ATOM 975 N N . MET A 1 135 ? -1.233 4.559 -1.601 1.00 80.38 135 MET A N 1
ATOM 976 C CA . MET A 1 135 ? -1.657 5.381 -2.736 1.00 80.38 135 MET A CA 1
ATOM 977 C C . MET A 1 135 ? -0.652 6.480 -3.116 1.00 80.38 135 MET A C 1
ATOM 979 O O . MET A 1 135 ? -0.574 6.832 -4.294 1.00 80.38 135 MET A O 1
ATOM 983 N N . GLN A 1 136 ? 0.083 7.054 -2.157 1.00 72.81 136 GLN A N 1
ATOM 984 C CA . GLN A 1 136 ? 0.978 8.197 -2.402 1.00 72.81 136 GLN A CA 1
ATOM 985 C C . GLN A 1 136 ? 2.288 7.809 -3.102 1.00 72.81 136 GLN A C 1
ATOM 987 O O . GLN A 1 136 ? 2.785 8.583 -3.921 1.00 72.81 136 GLN A O 1
ATOM 992 N N . ASP A 1 137 ? 2.806 6.605 -2.861 1.00 63.19 137 ASP A N 1
ATOM 993 C CA . ASP A 1 137 ? 4.125 6.174 -3.350 1.00 63.19 137 ASP A CA 1
ATOM 994 C C . ASP A 1 137 ? 4.129 5.568 -4.773 1.00 63.19 137 ASP A C 1
ATOM 996 O O . ASP A 1 137 ? 5.103 4.931 -5.185 1.00 63.19 137 ASP A O 1
ATOM 1000 N N . ASN A 1 138 ? 3.066 5.753 -5.570 1.00 61.97 138 ASN A N 1
ATOM 1001 C CA . ASN A 1 138 ? 2.863 4.964 -6.791 1.00 61.97 138 ASN A CA 1
ATOM 1002 C C . ASN A 1 138 ? 2.797 5.767 -8.115 1.00 61.97 138 ASN A C 1
ATOM 1004 O O . ASN A 1 138 ? 1.725 6.225 -8.517 1.00 61.97 138 ASN A O 1
ATOM 1008 N N . PRO A 1 139 ? 3.908 5.854 -8.876 1.00 55.44 139 PRO A N 1
ATOM 1009 C CA . PRO A 1 139 ? 3.917 6.387 -10.243 1.00 55.44 139 PRO A CA 1
ATOM 1010 C C . PRO A 1 139 ? 3.505 5.375 -11.338 1.00 55.44 139 PRO A C 1
ATOM 1012 O O . PRO A 1 139 ? 3.377 5.773 -12.495 1.00 55.44 139 PRO A O 1
ATOM 1015 N N . LEU A 1 140 ? 3.314 4.086 -11.019 1.00 60.94 140 LEU A N 1
ATOM 1016 C CA . LEU A 1 140 ? 3.033 2.995 -11.974 1.00 60.94 140 LEU A CA 1
ATOM 1017 C C . LEU A 1 140 ? 1.550 2.569 -12.048 1.00 60.94 140 LEU A C 1
ATOM 1019 O O . LEU A 1 140 ? 1.196 1.737 -12.882 1.00 60.94 140 LEU A O 1
ATOM 1023 N N . GLY A 1 141 ? 0.667 3.178 -11.255 1.00 58.25 141 GLY A N 1
ATOM 1024 C CA . GLY A 1 141 ? -0.785 2.981 -11.343 1.00 58.25 141 GLY A CA 1
ATOM 1025 C C . GLY A 1 141 ? -1.366 2.031 -10.284 1.00 58.25 141 GLY A C 1
ATOM 1026 O O . GLY A 1 141 ? -0.639 1.271 -9.646 1.00 58.25 141 GLY A O 1
ATOM 1027 N N . PRO A 1 142 ? -2.686 2.104 -10.034 1.00 61.78 142 PRO A N 1
ATOM 1028 C CA . PRO A 1 142 ? -3.236 1.898 -8.703 1.00 61.78 142 PRO A CA 1
ATOM 1029 C C . PRO A 1 142 ? -3.586 0.437 -8.423 1.00 61.78 142 PRO A C 1
ATOM 1031 O O . PRO A 1 142 ? -4.321 -0.192 -9.183 1.00 61.78 142 PRO A O 1
ATOM 1034 N N . ARG A 1 143 ? -3.144 -0.043 -7.262 1.00 64.62 143 ARG A N 1
ATOM 1035 C CA . ARG A 1 143 ? -4.006 -0.592 -6.207 1.00 64.62 143 ARG A CA 1
ATOM 1036 C C . ARG A 1 143 ? -3.153 -0.747 -4.960 1.00 64.62 143 ARG A C 1
ATOM 1038 O O . ARG A 1 143 ? -2.092 -1.361 -5.023 1.00 64.62 143 ARG A O 1
ATOM 1045 N N . ASP A 1 144 ? -3.622 -0.162 -3.866 1.00 79.69 144 ASP A N 1
ATOM 1046 C CA . ASP A 1 144 ? -3.244 -0.623 -2.538 1.00 79.69 144 ASP A CA 1
ATOM 1047 C C . ASP A 1 144 ? -3.405 -2.162 -2.548 1.00 79.69 144 ASP A C 1
ATOM 1049 O O . ASP A 1 144 ? -4.511 -2.648 -2.806 1.00 79.69 144 ASP A O 1
ATOM 1053 N N . PRO A 1 145 ? -2.314 -2.944 -2.405 1.00 86.25 145 PRO A N 1
ATOM 1054 C CA . PRO A 1 145 ? -2.378 -4.400 -2.500 1.00 86.25 145 PRO A CA 1
ATOM 1055 C C . PRO A 1 145 ? -3.191 -5.037 -1.369 1.00 86.25 145 PRO A C 1
ATOM 1057 O O . PRO A 1 145 ? -3.433 -6.240 -1.432 1.00 86.25 145 PRO A O 1
ATOM 1060 N N . ILE A 1 146 ? -3.576 -4.252 -0.358 1.00 90.31 146 ILE A N 1
ATOM 1061 C CA . ILE A 1 146 ? -4.357 -4.662 0.807 1.00 90.31 146 ILE A CA 1
ATOM 1062 C C . ILE A 1 146 ? -5.578 -3.745 1.036 1.00 90.31 146 ILE A C 1
ATOM 1064 O O . ILE A 1 146 ? -6.030 -3.572 2.167 1.00 90.31 146 ILE A O 1
ATOM 1068 N N . ASP A 1 147 ? -6.114 -3.135 -0.032 1.00 90.31 147 ASP A N 1
ATOM 1069 C CA . ASP A 1 147 ? -7.268 -2.214 0.017 1.00 90.31 147 ASP A CA 1
ATOM 1070 C C . ASP A 1 147 ? -8.509 -2.862 0.652 1.00 90.31 147 ASP A C 1
ATOM 1072 O O . ASP A 1 147 ? -9.185 -2.267 1.499 1.00 90.31 147 ASP A O 1
ATOM 1076 N N . ASP A 1 148 ? -8.780 -4.115 0.277 1.00 93.62 148 ASP A N 1
ATOM 1077 C CA . ASP A 1 148 ? -9.910 -4.886 0.793 1.00 93.62 148 ASP A CA 1
ATOM 1078 C C . ASP A 1 148 ? -9.737 -5.155 2.299 1.00 93.62 148 ASP A C 1
ATOM 1080 O O . ASP A 1 148 ? -10.677 -4.981 3.083 1.00 93.62 148 ASP A O 1
ATOM 1084 N N . GLU A 1 149 ? -8.531 -5.527 2.736 1.00 95.31 149 GLU A N 1
ATOM 1085 C CA . GLU A 1 149 ? -8.194 -5.752 4.142 1.00 95.31 149 GLU A CA 1
ATOM 1086 C C . GLU A 1 149 ? -8.252 -4.461 4.970 1.00 95.31 149 GLU A C 1
ATOM 1088 O O . GLU A 1 149 ? -8.784 -4.475 6.089 1.00 95.31 149 GLU A O 1
ATOM 1093 N N . ASN A 1 150 ? -7.750 -3.348 4.428 1.00 95.12 150 ASN A N 1
ATOM 1094 C CA . ASN A 1 150 ? -7.811 -2.028 5.055 1.00 95.12 150 ASN A CA 1
ATOM 1095 C C . ASN A 1 150 ? -9.269 -1.595 5.257 1.00 95.12 150 ASN A C 1
ATOM 1097 O O . ASN A 1 150 ? -9.682 -1.263 6.374 1.00 95.12 150 ASN A O 1
ATOM 1101 N N . THR A 1 151 ? -10.078 -1.703 4.202 1.00 95.31 151 THR A N 1
ATOM 1102 C CA . THR A 1 151 ? -11.505 -1.362 4.212 1.00 95.31 151 THR A CA 1
ATOM 1103 C C . THR A 1 151 ? -12.292 -2.225 5.197 1.00 95.31 151 THR A C 1
ATOM 1105 O O . THR A 1 151 ? -13.144 -1.719 5.940 1.00 95.31 151 THR A O 1
ATOM 1108 N N . ALA A 1 152 ? -12.022 -3.532 5.233 1.00 96.81 152 ALA A N 1
ATOM 1109 C CA . ALA A 1 152 ? -12.691 -4.452 6.145 1.00 96.81 152 ALA A CA 1
ATOM 1110 C C . ALA A 1 152 ? -12.351 -4.151 7.613 1.00 96.81 152 ALA A C 1
ATOM 1112 O O . ALA A 1 152 ? -13.253 -4.104 8.457 1.00 96.81 152 ALA A O 1
ATOM 1113 N N . ALA A 1 153 ? -11.070 -3.918 7.919 1.00 97.12 153 ALA A N 1
ATOM 1114 C CA . ALA A 1 153 ? -10.614 -3.596 9.267 1.00 97.12 153 ALA A CA 1
ATOM 1115 C C . ALA A 1 153 ? -11.223 -2.280 9.771 1.00 97.12 153 ALA A C 1
ATOM 1117 O O . ALA A 1 153 ? -11.784 -2.254 10.870 1.00 97.12 153 ALA A O 1
ATOM 1118 N N . GLU A 1 154 ? -11.176 -1.220 8.954 1.00 96.56 154 GLU A N 1
ATOM 1119 C CA . GLU A 1 154 ? -11.816 0.062 9.261 1.00 96.56 154 GLU A CA 1
ATOM 1120 C C . GLU A 1 154 ? -13.304 -0.156 9.536 1.00 96.56 154 GLU A C 1
ATOM 1122 O O . GLU A 1 154 ? -13.770 0.117 10.640 1.00 96.56 154 GLU A O 1
ATOM 1127 N N . SER A 1 155 ? -14.034 -0.764 8.597 1.00 97.62 155 SER A N 1
ATOM 1128 C CA . SER A 1 155 ? -15.486 -0.960 8.695 1.00 97.62 155 SER A CA 1
ATOM 1129 C C . SER A 1 155 ? -15.922 -1.690 9.970 1.00 97.62 155 SER A C 1
ATOM 1131 O O . SER A 1 155 ? -16.917 -1.305 10.598 1.00 97.62 155 SER A O 1
ATOM 1133 N N . LEU A 1 156 ? -15.192 -2.736 10.373 1.00 98.06 156 LEU A N 1
ATOM 1134 C CA . LEU A 1 156 ? -15.495 -3.516 11.576 1.00 98.06 156 LEU A CA 1
ATOM 1135 C C . LEU A 1 156 ? -15.218 -2.734 12.865 1.00 98.06 156 LEU A C 1
ATOM 1137 O O . LEU A 1 156 ? -16.047 -2.750 13.779 1.00 98.06 156 LEU A O 1
ATOM 1141 N N . LEU A 1 157 ? -14.088 -2.028 12.945 1.00 98.06 157 LEU A N 1
ATOM 1142 C CA . LEU A 1 157 ? -13.741 -1.201 14.107 1.00 98.06 157 LEU A CA 1
ATOM 1143 C C . LEU A 1 157 ? -14.710 -0.029 14.260 1.00 98.06 157 LEU A C 1
ATOM 1145 O O . LEU A 1 157 ? -15.147 0.300 15.366 1.00 98.06 157 LEU A O 1
ATOM 1149 N N . ASP A 1 158 ? -15.121 0.545 13.137 1.00 97.50 158 ASP A N 1
ATOM 1150 C CA . ASP A 1 158 ? -16.069 1.642 13.083 1.00 97.50 158 ASP A CA 1
ATOM 1151 C C . ASP A 1 158 ? -17.478 1.188 13.501 1.00 97.50 158 ASP A C 1
ATOM 1153 O O . ASP A 1 158 ? -18.175 1.868 14.261 1.00 97.50 158 ASP A O 1
ATOM 1157 N N . LEU A 1 159 ? -17.889 -0.017 13.086 1.00 98.00 159 LEU A N 1
ATOM 1158 C CA . LEU A 1 159 ? -19.111 -0.657 13.573 1.00 98.00 159 LEU A CA 1
ATOM 1159 C C . LEU A 1 159 ? -19.048 -0.903 15.088 1.00 98.00 159 LEU A C 1
ATOM 1161 O O . LEU A 1 159 ? -19.991 -0.546 15.799 1.00 98.00 159 LEU A O 1
ATOM 1165 N N . ALA A 1 160 ? -17.943 -1.455 15.594 1.00 97.94 160 ALA A N 1
ATOM 1166 C CA . ALA A 1 160 ? -17.751 -1.695 17.024 1.00 97.94 160 ALA A CA 1
ATOM 1167 C C . ALA A 1 160 ? -17.810 -0.388 17.837 1.00 97.94 160 ALA A C 1
ATOM 1169 O O . ALA A 1 160 ? -18.467 -0.327 18.881 1.00 97.94 160 ALA A O 1
ATOM 1170 N N . SER A 1 161 ? -17.187 0.680 17.335 1.00 97.94 161 SER A N 1
ATOM 1171 C CA . SER A 1 161 ? -17.237 2.028 17.911 1.00 97.94 161 SER A CA 1
ATOM 1172 C C . SER A 1 161 ? -18.672 2.569 17.968 1.00 97.94 161 SER A C 1
ATOM 1174 O O . SER A 1 161 ? -19.136 3.011 19.026 1.00 97.94 161 SER A O 1
ATOM 1176 N N . ARG A 1 162 ? -19.432 2.459 16.868 1.00 97.56 162 ARG A N 1
ATOM 1177 C CA . ARG A 1 162 ? -20.844 2.881 16.811 1.00 97.56 162 ARG A CA 1
ATOM 1178 C C . ARG A 1 162 ? -21.712 2.131 17.820 1.00 97.56 162 ARG A C 1
ATOM 1180 O O . ARG A 1 162 ? -22.476 2.767 18.547 1.00 97.56 162 ARG A O 1
ATOM 1187 N N . VAL A 1 163 ? -21.573 0.808 17.909 1.00 97.62 163 VAL A N 1
ATOM 1188 C CA . VAL A 1 163 ? -22.311 -0.012 18.885 1.00 97.62 163 VAL A CA 1
ATOM 1189 C C . VAL A 1 163 ? -21.931 0.370 20.319 1.00 97.62 163 VAL A C 1
ATOM 1191 O O . VAL A 1 163 ? -22.812 0.603 21.147 1.00 97.62 163 VAL A O 1
ATOM 1194 N N . THR A 1 164 ? -20.639 0.539 20.605 1.00 97.38 164 THR A N 1
ATOM 1195 C CA . THR A 1 164 ? -20.140 0.959 21.928 1.00 97.38 164 THR A CA 1
ATOM 1196 C C . THR A 1 164 ? -20.724 2.309 22.350 1.00 97.38 164 THR A C 1
ATOM 1198 O O . THR A 1 164 ? -21.156 2.481 23.492 1.00 97.38 164 THR A O 1
ATOM 1201 N N . LYS A 1 165 ? -20.824 3.264 21.420 1.00 96.31 165 LYS A N 1
ATOM 1202 C CA . LYS A 1 165 ? -21.435 4.578 21.666 1.00 96.31 165 LYS A CA 1
ATOM 1203 C C . LYS A 1 165 ? -22.924 4.484 22.017 1.00 96.31 165 LYS A C 1
ATOM 1205 O O . LYS A 1 165 ? -23.395 5.225 22.886 1.00 96.31 165 LYS A O 1
ATOM 1210 N N . VAL A 1 166 ? -23.667 3.576 21.378 1.00 96.38 166 VAL A N 1
ATOM 1211 C CA . VAL A 1 166 ? -25.077 3.312 21.717 1.00 96.38 166 VAL A CA 1
ATOM 1212 C C . VAL A 1 166 ? -25.192 2.767 23.141 1.00 96.38 166 VAL A C 1
ATOM 1214 O O . VAL A 1 166 ? -25.975 3.306 23.925 1.00 96.38 166 VAL A O 1
ATOM 1217 N N . VAL A 1 167 ? -24.369 1.775 23.498 1.00 94.31 167 VAL A N 1
ATOM 1218 C CA . VAL A 1 167 ? -24.347 1.168 24.842 1.00 94.31 167 VAL A CA 1
ATOM 1219 C C . VAL A 1 167 ? -24.011 2.202 25.921 1.00 94.31 167 VAL A C 1
ATOM 1221 O O . VAL A 1 167 ? -24.676 2.270 26.958 1.00 94.31 167 VAL A O 1
ATOM 1224 N N . LEU A 1 168 ? -23.023 3.063 25.667 1.00 93.06 168 LEU A N 1
ATOM 1225 C CA . LEU A 1 168 ? -22.650 4.138 26.587 1.00 93.06 168 LEU A CA 1
ATOM 1226 C C . LEU A 1 168 ? -23.819 5.109 26.822 1.00 93.06 168 LEU A C 1
ATOM 1228 O O . LEU A 1 168 ? -24.118 5.488 27.954 1.00 93.06 168 LEU A O 1
ATOM 1232 N N . SER A 1 169 ? -24.529 5.463 25.750 1.00 92.25 169 SER A N 1
ATOM 1233 C CA . SER A 1 169 ? -25.678 6.371 25.806 1.00 92.25 169 SER A CA 1
ATOM 1234 C C . SER A 1 169 ? -26.886 5.756 26.524 1.00 92.25 169 SER A C 1
ATOM 1236 O O . SER A 1 169 ? -27.673 6.480 27.134 1.00 92.25 169 SER A O 1
ATOM 1238 N N . SER A 1 170 ? -27.088 4.436 26.454 1.00 89.94 170 SER A N 1
ATOM 1239 C CA . SER A 1 170 ? -28.120 3.763 27.255 1.00 89.94 170 SER A CA 1
ATOM 1240 C C . SER A 1 170 ? -27.758 3.707 28.737 1.00 89.94 170 SER A C 1
ATOM 1242 O O . SER A 1 170 ? -28.617 4.028 29.552 1.00 89.94 170 SER A O 1
ATOM 1244 N N . HIS A 1 171 ? -26.499 3.404 29.081 1.00 79.69 171 HIS A N 1
ATOM 1245 C CA . HIS A 1 171 ? -26.032 3.375 30.474 1.00 79.69 171 HIS A CA 1
ATOM 1246 C C . HIS A 1 171 ? -26.216 4.724 31.179 1.00 79.69 171 HIS A C 1
ATOM 1248 O O . HIS A 1 171 ? -26.720 4.781 32.303 1.00 79.69 171 HIS A O 1
ATOM 1254 N N . ASN A 1 172 ? -25.872 5.820 30.497 1.00 80.88 172 ASN A N 1
ATOM 1255 C CA . ASN A 1 172 ? -26.021 7.163 31.056 1.00 80.88 172 ASN A CA 1
ATOM 1256 C C . ASN A 1 172 ? -27.493 7.549 31.272 1.00 80.88 172 ASN A C 1
ATOM 1258 O O . ASN A 1 172 ? -27.810 8.226 32.244 1.00 80.88 172 ASN A O 1
ATOM 1262 N N . ARG A 1 173 ? -28.409 7.093 30.404 1.00 77.69 173 ARG A N 1
ATOM 1263 C CA . ARG A 1 173 ? -29.851 7.344 30.568 1.00 77.69 173 ARG A CA 1
ATOM 1264 C C . ARG A 1 173 ? -30.433 6.597 31.763 1.00 77.69 173 ARG A C 1
ATOM 1266 O O . ARG A 1 173 ? -31.182 7.191 32.527 1.00 77.69 173 ARG A O 1
ATOM 1273 N N . THR A 1 174 ? -30.056 5.335 31.957 1.00 72.25 174 THR A N 1
ATOM 1274 C CA . THR A 1 174 ? -30.503 4.549 33.117 1.00 72.25 174 THR A CA 1
ATOM 1275 C C . THR A 1 174 ? -29.959 5.092 34.439 1.00 72.25 174 THR A C 1
ATOM 1277 O O . THR A 1 174 ? -30.663 5.059 35.440 1.00 72.25 174 THR A O 1
ATOM 1280 N N . ALA A 1 175 ? -28.745 5.652 34.449 1.00 65.50 175 ALA A N 1
ATOM 1281 C CA . ALA A 1 175 ? -28.137 6.232 35.650 1.00 65.50 175 ALA A CA 1
ATOM 1282 C C . ALA A 1 175 ? -28.747 7.582 36.083 1.00 65.50 175 ALA A C 1
ATOM 1284 O O . ALA A 1 175 ? -28.461 8.047 37.178 1.00 65.50 175 ALA A O 1
ATOM 1285 N N . HIS A 1 176 ? -29.549 8.236 35.238 1.00 60.09 176 HIS A N 1
ATOM 1286 C CA . HIS A 1 176 ? -30.259 9.484 35.567 1.00 60.09 176 HIS A CA 1
ATOM 1287 C C . HIS A 1 176 ? -31.742 9.270 35.908 1.00 60.09 176 HIS A C 1
ATOM 1289 O O . HIS A 1 176 ? -32.463 10.237 36.135 1.00 60.09 176 HIS A O 1
ATOM 1295 N N . GLN A 1 177 ? -32.212 8.019 35.913 1.00 51.41 177 GLN A N 1
ATOM 1296 C CA . GLN A 1 177 ? -33.595 7.653 36.241 1.00 51.41 177 GLN A CA 1
ATOM 1297 C C . GLN A 1 177 ? -33.747 7.025 37.640 1.00 51.41 177 GLN A C 1
ATOM 1299 O O . GLN A 1 177 ? -34.856 6.629 37.995 1.00 51.41 177 GLN A O 1
ATOM 1304 N N . VAL A 1 178 ? -32.661 6.944 38.418 1.00 49.28 178 VAL A N 1
ATOM 1305 C CA . VAL A 1 178 ? -32.609 6.487 39.821 1.00 49.28 178 VAL A CA 1
ATOM 1306 C C . VAL A 1 178 ? -32.187 7.660 40.693 1.00 49.28 178 VAL A C 1
ATOM 1308 O O . VAL A 1 178 ? -32.769 7.807 41.788 1.00 49.28 178 VAL A O 1
#

Mean predicted aligned error: 10.87 Å

pLDDT: mean 84.45, std 17.5, range [35.59, 98.56]

Solvent-accessible surface area (backbone atoms only — not comparable to full-atom values): 9782 Å² total; per-residue (Å²): 140,86,85,85,82,83,80,81,83,76,89,67,86,72,78,78,60,72,60,29,64,50,51,50,52,53,53,25,59,70,71,21,81,84,41,64,68,52,24,53,49,43,48,54,55,36,61,72,33,71,66,33,46,65,23,88,45,71,70,56,30,50,51,35,51,49,50,52,49,51,52,50,53,50,52,51,52,50,49,53,51,49,53,51,54,48,49,54,51,32,53,52,39,50,51,50,27,54,51,30,41,50,57,17,51,55,24,48,76,71,67,37,44,80,68,14,36,63,28,22,51,56,27,23,53,35,34,56,52,37,46,52,49,48,57,70,79,51,94,86,66,92,67,44,93,52,48,68,61,27,52,50,51,21,54,52,28,46,50,52,26,54,53,42,51,52,53,45,55,51,54,56,54,58,70,73,75,114

Secondary structure (DSSP, 8-state):
-----------------HHHHHHHHHHHHHHSTT-HHHHHHHHHHHHHSHHHHT--SHHHHHHHHHHHHHHHHHHHHHHHHHHHHHHHHHHHHHHHHHHHHHHHHHHHHTT-HHHHHHHHHHHHHHHHHHHHHHHHT-SS----TTHHHHHHHHHHHHHHHHHHHHHHHHHHHHTT--